Protein AF-X1RZ27-F1 (afdb_monomer)

Structure (mmCIF, N/CA/C/O backbone):
data_AF-X1RZ27-F1
#
_entry.id   AF-X1RZ27-F1
#
loop_
_atom_site.group_PDB
_atom_site.id
_atom_site.type_symbol
_atom_site.label_atom_id
_atom_site.label_alt_id
_atom_site.label_comp_id
_atom_site.label_as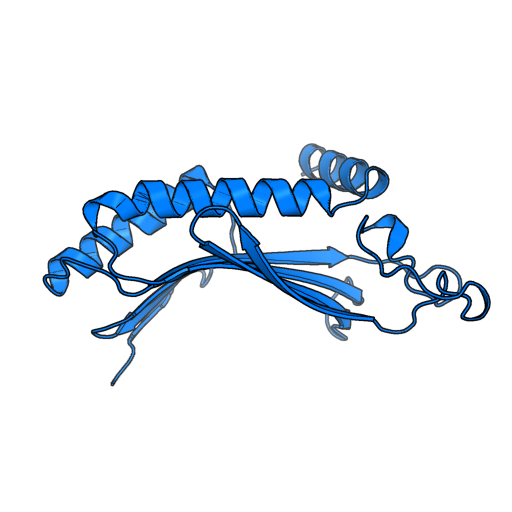ym_id
_atom_site.label_entity_id
_atom_site.label_seq_id
_atom_site.pdbx_PDB_ins_code
_atom_site.Cartn_x
_atom_site.Cartn_y
_atom_site.Cartn_z
_atom_site.occupancy
_atom_site.B_iso_or_equiv
_atom_site.auth_seq_id
_atom_site.auth_comp_id
_atom_site.auth_asym_id
_atom_site.auth_atom_id
_atom_site.pdbx_PDB_model_num
ATOM 1 N N . MET A 1 1 ? -8.221 19.613 16.324 1.00 63.75 1 MET A N 1
ATOM 2 C CA . MET A 1 1 ? -7.936 18.663 17.427 1.00 63.75 1 MET A CA 1
ATOM 3 C C . MET A 1 1 ? -6.454 18.356 17.451 1.00 63.75 1 MET A C 1
ATOM 5 O O . MET A 1 1 ? -5.870 18.234 16.382 1.00 63.75 1 MET A O 1
ATOM 9 N N . LYS A 1 2 ? -5.848 18.258 18.637 1.00 84.88 2 LYS A N 1
ATOM 10 C CA . LYS A 1 2 ? -4.419 17.958 18.774 1.00 84.88 2 LYS A CA 1
ATOM 11 C C . LYS A 1 2 ? -4.173 16.483 18.433 1.00 84.88 2 LYS A C 1
ATOM 13 O O . LYS A 1 2 ? -4.840 15.615 18.989 1.00 84.88 2 LYS A O 1
ATOM 18 N N . SER A 1 3 ? -3.263 16.220 17.500 1.00 90.44 3 SER A N 1
ATOM 19 C CA . SER A 1 3 ? -2.759 14.873 17.219 1.00 90.44 3 SER A CA 1
ATOM 20 C C . SER A 1 3 ? -1.507 14.641 18.053 1.00 90.44 3 SER A C 1
ATOM 22 O O . SER A 1 3 ? -0.674 15.539 18.174 1.00 90.44 3 SER A O 1
ATOM 24 N N . TYR A 1 4 ? -1.365 13.440 18.594 1.00 93.56 4 TYR A N 1
ATOM 25 C CA . TYR A 1 4 ? -0.149 12.979 19.252 1.00 93.56 4 TYR A CA 1
ATOM 26 C C . TYR A 1 4 ? 0.617 12.073 18.293 1.00 93.56 4 TYR A C 1
ATOM 28 O O . TYR A 1 4 ? 0.008 11.349 17.504 1.00 93.56 4 TYR A O 1
ATOM 36 N N . GLU A 1 5 ? 1.944 12.137 18.339 1.00 95.50 5 GLU A N 1
ATOM 37 C CA . GLU A 1 5 ? 2.836 11.281 17.565 1.00 95.50 5 GLU A CA 1
ATOM 38 C C . GLU A 1 5 ? 3.807 10.592 18.521 1.00 95.50 5 GLU A C 1
ATOM 40 O O . GLU A 1 5 ? 4.466 11.244 19.329 1.00 95.50 5 GLU A O 1
ATOM 45 N N . PHE A 1 6 ? 3.891 9.273 18.410 1.00 94.06 6 PHE A N 1
ATOM 46 C CA . PHE A 1 6 ? 4.811 8.430 19.154 1.00 94.06 6 PHE A CA 1
ATOM 47 C C . PHE A 1 6 ? 5.744 7.753 18.159 1.00 94.06 6 PHE A C 1
ATOM 49 O O . PHE A 1 6 ? 5.294 7.226 17.139 1.00 94.06 6 PHE A O 1
ATOM 56 N N . ARG A 1 7 ? 7.043 7.762 18.451 1.00 95.06 7 ARG A N 1
ATOM 57 C CA . ARG A 1 7 ? 8.071 7.136 17.617 1.00 95.06 7 ARG A CA 1
ATOM 58 C C . ARG A 1 7 ? 8.792 6.070 18.425 1.00 95.06 7 ARG A C 1
ATOM 60 O O . ARG A 1 7 ? 9.085 6.286 19.598 1.00 95.06 7 ARG A O 1
ATOM 67 N N . SER A 1 8 ? 9.091 4.934 17.801 1.00 91.81 8 SER A N 1
ATOM 68 C CA . SER A 1 8 ? 10.056 3.985 18.367 1.00 91.81 8 SER A CA 1
ATOM 69 C C . SER A 1 8 ? 11.416 4.666 18.549 1.00 91.81 8 SER A C 1
ATOM 71 O O . SER A 1 8 ? 11.726 5.591 17.799 1.00 91.81 8 SER A O 1
ATOM 73 N N . SER A 1 9 ? 12.257 4.160 19.453 1.00 86.00 9 SER A N 1
ATOM 74 C CA . SER A 1 9 ? 13.631 4.651 19.670 1.00 86.00 9 SER A CA 1
ATOM 75 C C . SER A 1 9 ? 14.440 4.779 18.372 1.00 86.00 9 SER A C 1
ATOM 77 O O . SER A 1 9 ? 15.142 5.762 18.176 1.00 86.00 9 SER A O 1
ATOM 79 N N . GLU A 1 10 ? 14.273 3.835 17.445 1.00 87.38 10 GLU A N 1
ATOM 80 C CA . GLU A 1 10 ? 14.957 3.825 16.141 1.00 87.38 10 GLU A CA 1
ATOM 81 C C . GLU A 1 10 ? 14.252 4.659 15.050 1.00 87.38 10 GLU A C 1
ATOM 83 O O . GLU A 1 10 ? 14.671 4.675 13.894 1.00 87.38 10 GLU A O 1
ATOM 88 N N . GLY A 1 11 ? 13.115 5.291 15.360 1.00 83.44 11 GLY A N 1
ATOM 89 C CA . GLY A 1 11 ? 12.297 6.031 14.391 1.00 83.44 11 GLY A CA 1
ATOM 90 C C . GLY A 1 11 ? 11.640 5.181 13.292 1.00 83.44 11 GLY A C 1
ATOM 91 O O . GLY A 1 11 ? 11.047 5.739 12.369 1.00 83.44 11 GLY A O 1
ATOM 92 N N . LYS A 1 12 ? 11.728 3.846 13.375 1.00 89.38 12 LYS A N 1
ATOM 93 C CA . LYS A 1 12 ? 11.224 2.907 12.360 1.00 89.38 12 LYS A CA 1
ATOM 94 C C . LYS A 1 12 ? 9.725 2.621 12.434 1.00 89.38 12 LYS A C 1
ATOM 96 O O . LYS A 1 12 ? 9.141 2.132 11.466 1.00 89.38 12 LYS A O 1
ATOM 101 N N . LYS A 1 13 ? 9.098 2.907 13.576 1.00 93.44 13 LYS A N 1
ATOM 102 C CA . LYS A 1 13 ? 7.649 2.817 13.784 1.00 93.44 13 LYS A CA 1
ATOM 103 C C . LYS A 1 13 ? 7.123 4.154 14.283 1.00 93.44 13 LYS A C 1
ATOM 105 O O . LYS A 1 13 ? 7.709 4.757 15.184 1.00 93.44 13 LYS A O 1
ATOM 110 N N . ILE A 1 14 ? 6.021 4.605 13.696 1.00 95.38 14 ILE A N 1
ATOM 111 C CA . ILE A 1 14 ? 5.351 5.854 14.055 1.00 95.38 14 ILE A CA 1
ATOM 112 C C . ILE A 1 14 ? 3.875 5.553 14.283 1.00 95.38 14 ILE A C 1
ATOM 114 O O . ILE A 1 14 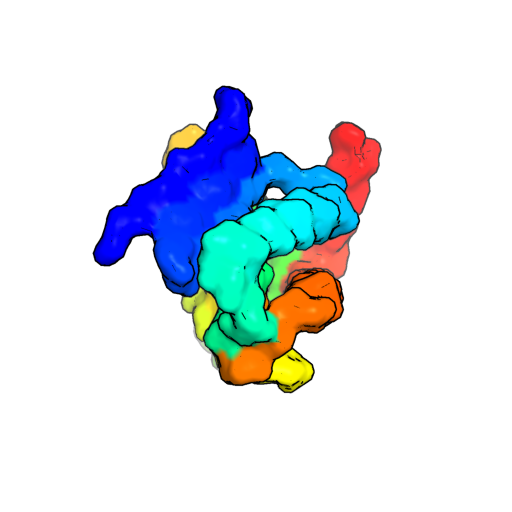? 3.205 5.012 13.406 1.00 95.38 14 ILE A O 1
ATOM 118 N N . ILE A 1 15 ? 3.362 5.936 15.447 1.00 95.88 15 ILE A N 1
ATOM 119 C CA . ILE A 1 15 ? 1.938 5.870 15.771 1.00 95.88 15 ILE A CA 1
ATOM 120 C C . ILE A 1 15 ? 1.447 7.296 15.924 1.00 95.88 15 ILE A C 1
ATOM 122 O O . ILE A 1 15 ? 1.978 8.057 16.732 1.00 95.88 15 ILE A O 1
ATOM 126 N N . ARG A 1 16 ? 0.423 7.663 15.160 1.00 95.81 16 ARG A N 1
ATOM 127 C CA . ARG A 1 16 ? -0.276 8.937 15.331 1.00 95.81 16 ARG A CA 1
ATOM 128 C C . ARG A 1 16 ? -1.694 8.667 15.769 1.00 95.81 16 ARG A C 1
ATOM 130 O O . ARG A 1 16 ? -2.372 7.846 15.152 1.00 95.81 16 ARG A O 1
ATOM 137 N N . CYS A 1 17 ? -2.142 9.374 16.795 1.00 94.31 17 CYS A N 1
ATOM 138 C CA . CYS A 1 17 ? -3.516 9.281 17.251 1.00 94.31 17 CYS A CA 1
ATOM 139 C C . CYS A 1 17 ? -4.109 10.651 17.592 1.00 94.31 17 CYS A C 1
ATOM 141 O O . CYS A 1 17 ? -3.440 11.560 18.087 1.00 94.31 17 CYS A O 1
ATOM 143 N N . SER A 1 18 ? -5.400 10.772 17.325 1.00 91.31 18 SER A N 1
ATOM 144 C CA . SER A 1 18 ? -6.308 11.821 17.785 1.00 91.31 18 SER A CA 1
ATOM 145 C C . SER A 1 18 ? -7.599 11.143 18.250 1.00 91.31 18 SER A C 1
ATOM 147 O O . SER A 1 18 ? -7.750 9.935 18.090 1.00 91.31 18 SER A O 1
ATOM 149 N N . ILE A 1 19 ? -8.570 11.893 18.778 1.00 86.81 19 ILE A N 1
ATOM 150 C CA . ILE A 1 19 ? -9.832 11.302 19.267 1.00 86.81 19 ILE A CA 1
ATOM 151 C C . ILE A 1 19 ? -10.585 10.477 18.203 1.00 86.81 19 ILE A C 1
ATOM 153 O O . ILE A 1 19 ? -11.397 9.625 18.532 1.00 86.81 19 ILE A O 1
ATOM 157 N N . ASN A 1 20 ? -10.352 10.764 16.920 1.00 88.88 20 ASN A N 1
ATOM 158 C CA . ASN A 1 20 ? -11.109 10.227 15.794 1.00 88.88 20 ASN A CA 1
ATOM 159 C C . ASN A 1 20 ? -10.240 9.499 14.760 1.00 88.88 20 ASN A C 1
ATOM 161 O O . ASN A 1 20 ? -10.767 9.051 13.747 1.00 88.88 20 ASN A O 1
ATOM 165 N N . THR A 1 21 ? -8.923 9.426 14.966 1.00 93.88 21 THR A N 1
ATOM 166 C CA . THR A 1 21 ? -7.996 8.844 13.991 1.00 93.88 21 THR A CA 1
ATOM 167 C C . THR A 1 21 ? -6.886 8.088 14.704 1.00 93.88 21 THR A C 1
ATOM 169 O O . THR A 1 21 ? -6.288 8.599 15.648 1.00 93.88 21 THR A O 1
ATOM 172 N N . LEU A 1 22 ? -6.561 6.904 14.194 1.00 96.25 22 LEU A N 1
ATOM 173 C CA . LEU A 1 22 ? -5.348 6.161 14.508 1.00 96.25 22 LEU A CA 1
ATOM 174 C C . LEU A 1 22 ? -4.631 5.860 13.192 1.00 96.25 22 LEU A C 1
ATOM 176 O O . LEU A 1 22 ? -5.259 5.428 12.229 1.00 96.25 22 LEU A O 1
ATOM 180 N N . SER A 1 23 ? -3.320 6.073 13.145 1.00 96.44 23 SER A N 1
ATOM 181 C CA . SER A 1 23 ? -2.486 5.605 12.040 1.00 96.44 23 SER A CA 1
ATOM 182 C C . SER A 1 23 ? -1.188 5.015 12.567 1.00 96.44 23 SER A C 1
ATOM 184 O O . SER A 1 23 ? -0.600 5.537 13.517 1.00 96.44 23 SER A O 1
ATOM 186 N N . ILE A 1 24 ? -0.766 3.917 11.952 1.00 96.88 24 ILE A N 1
ATOM 187 C CA . ILE A 1 24 ? 0.395 3.124 12.342 1.00 96.88 24 ILE A CA 1
ATOM 188 C C . ILE A 1 24 ? 1.246 2.984 11.088 1.00 96.88 24 ILE A C 1
ATOM 190 O O . ILE A 1 24 ? 0.762 2.524 10.057 1.00 96.88 24 ILE A O 1
ATOM 194 N N . HIS A 1 25 ? 2.495 3.423 11.169 1.00 95.88 25 HIS A N 1
ATOM 195 C CA . HIS A 1 25 ? 3.427 3.458 10.047 1.00 95.88 25 HIS A CA 1
ATOM 196 C C . HIS A 1 25 ? 4.690 2.705 10.426 1.00 95.88 25 HIS A C 1
ATOM 198 O O . HIS A 1 25 ? 5.185 2.849 11.547 1.00 95.88 25 HIS A O 1
ATOM 204 N N . THR A 1 26 ? 5.254 1.963 9.478 1.00 94.94 26 THR A N 1
ATOM 205 C CA . THR A 1 26 ? 6.598 1.412 9.619 1.00 94.94 26 THR A CA 1
ATOM 206 C C . THR A 1 26 ? 7.368 1.501 8.311 1.00 94.94 26 THR A C 1
ATOM 208 O O . THR A 1 26 ? 6.801 1.303 7.243 1.00 94.94 26 THR A O 1
ATOM 211 N N . ASN A 1 27 ? 8.661 1.807 8.401 1.00 91.69 27 ASN A N 1
ATOM 212 C CA . ASN A 1 27 ? 9.604 1.698 7.284 1.00 91.69 27 ASN A CA 1
ATOM 213 C C . ASN A 1 27 ? 10.537 0.478 7.428 1.00 91.69 27 ASN A C 1
ATOM 215 O O . ASN A 1 27 ? 11.437 0.306 6.612 1.00 91.69 27 ASN A O 1
ATOM 219 N N . LYS A 1 28 ? 10.331 -0.357 8.458 1.00 91.06 28 LYS A N 1
ATOM 220 C CA . LYS A 1 28 ? 10.983 -1.658 8.639 1.00 91.06 28 LYS A CA 1
ATOM 221 C C . LYS A 1 28 ? 9.907 -2.739 8.553 1.00 91.06 28 LYS A C 1
ATOM 223 O O . LYS A 1 28 ? 9.311 -3.119 9.558 1.00 91.06 28 LYS A O 1
ATOM 228 N N . TYR A 1 29 ? 9.614 -3.178 7.334 1.00 89.81 29 TYR A N 1
ATOM 229 C CA . TYR A 1 29 ? 8.567 -4.161 7.079 1.00 89.81 29 TYR A CA 1
ATOM 230 C C . TYR A 1 29 ? 9.113 -5.586 7.219 1.00 89.81 29 TYR A C 1
ATOM 232 O O . TYR A 1 29 ? 9.794 -6.088 6.334 1.00 89.81 29 TYR A O 1
ATOM 240 N N . GLU A 1 30 ? 8.797 -6.238 8.337 1.00 92.06 30 GLU A N 1
ATOM 241 C CA . GLU A 1 30 ? 9.224 -7.614 8.662 1.00 92.06 30 GLU A CA 1
ATOM 242 C C . GLU A 1 30 ? 8.234 -8.676 8.135 1.00 92.06 30 GLU A C 1
ATOM 244 O O . GLU A 1 30 ? 8.269 -9.836 8.537 1.00 92.06 30 GLU A O 1
ATOM 249 N N . GLY A 1 31 ? 7.318 -8.273 7.250 1.00 93.75 31 GLY A N 1
ATOM 250 C CA . GLY A 1 31 ? 6.245 -9.110 6.722 1.00 93.75 31 GLY A CA 1
ATOM 251 C C . GLY A 1 31 ? 4.873 -8.804 7.326 1.00 93.75 31 GLY A C 1
ATOM 252 O O . GLY A 1 31 ? 4.735 -8.154 8.367 1.00 93.75 31 GLY A O 1
ATOM 253 N N . PHE A 1 32 ? 3.828 -9.281 6.643 1.00 96.31 32 PHE A N 1
ATOM 254 C CA . PHE A 1 32 ? 2.447 -8.934 6.979 1.00 96.31 32 PHE A CA 1
ATOM 255 C C . PHE A 1 32 ? 2.023 -9.461 8.349 1.00 96.31 32 PHE A C 1
ATOM 257 O O . PHE A 1 32 ? 1.393 -8.723 9.094 1.00 96.31 32 PHE A O 1
ATOM 264 N N . ALA A 1 33 ? 2.415 -10.683 8.716 1.00 96.50 33 ALA A N 1
ATOM 265 C CA . ALA A 1 33 ? 2.041 -11.276 10.001 1.00 96.50 33 ALA A CA 1
ATOM 266 C C . ALA A 1 33 ? 2.507 -10.420 11.192 1.00 96.50 33 ALA A C 1
ATOM 268 O O . ALA A 1 33 ? 1.738 -10.167 12.118 1.00 96.50 33 ALA A O 1
ATOM 269 N N . LYS A 1 34 ? 3.747 -9.907 11.141 1.00 95.44 34 LYS A N 1
ATOM 270 C CA . LYS A 1 34 ? 4.273 -9.041 12.201 1.00 95.44 34 LYS A CA 1
ATOM 271 C C . LYS A 1 34 ? 3.584 -7.679 12.222 1.00 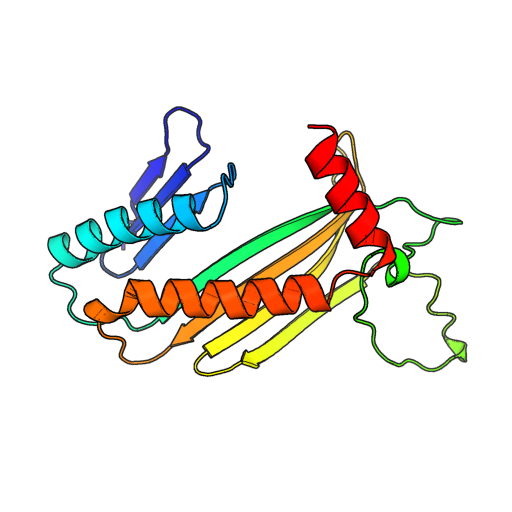95.44 34 LYS A C 1
ATOM 273 O O . LYS A 1 34 ? 3.266 -7.157 13.288 1.00 95.44 34 LYS A O 1
ATOM 278 N N . PHE A 1 35 ? 3.340 -7.113 11.042 1.00 95.88 35 PHE A N 1
ATOM 279 C CA . PHE A 1 35 ? 2.607 -5.858 10.912 1.00 95.88 35 PHE A CA 1
ATOM 280 C C . PHE A 1 35 ? 1.167 -5.977 11.435 1.00 95.88 35 PHE A C 1
ATOM 282 O O . PHE A 1 35 ? 0.703 -5.095 12.152 1.00 95.88 35 PHE A O 1
ATOM 289 N N . GLU A 1 36 ? 0.478 -7.074 11.121 1.00 97.12 36 GLU A N 1
ATOM 290 C CA . GLU A 1 36 ? -0.873 -7.378 11.592 1.00 97.12 36 GLU A CA 1
ATOM 291 C C .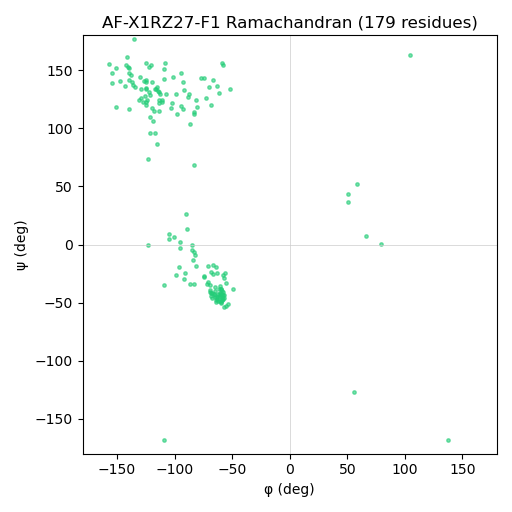 GLU A 1 36 ? -0.930 -7.448 13.120 1.00 97.12 36 GLU A C 1
ATOM 293 O O . GLU A 1 36 ? -1.776 -6.787 13.723 1.00 97.12 36 GLU A O 1
ATOM 298 N N . GLU A 1 37 ? -0.013 -8.191 13.747 1.00 96.50 37 GLU A N 1
ATOM 299 C CA . GLU A 1 37 ? 0.087 -8.297 15.207 1.00 96.50 37 GLU A CA 1
ATOM 300 C C . GLU A 1 37 ? 0.187 -6.910 15.865 1.00 96.50 37 GLU A C 1
ATOM 302 O O . GLU A 1 37 ? -0.602 -6.569 16.754 1.00 96.50 37 GLU A O 1
ATOM 307 N N . ASP A 1 38 ? 1.119 -6.082 15.384 1.00 94.19 38 ASP A N 1
ATOM 308 C CA . ASP A 1 38 ? 1.329 -4.730 15.897 1.00 94.19 38 ASP A CA 1
ATOM 309 C C . ASP A 1 38 ? 0.092 -3.846 15.667 1.00 94.19 38 ASP A C 1
ATOM 311 O O . ASP A 1 38 ? -0.369 -3.151 16.580 1.00 94.19 38 ASP A O 1
ATOM 315 N N . CYS A 1 39 ? -0.490 -3.890 14.466 1.00 96.00 39 CYS A N 1
ATOM 316 C CA . CYS A 1 39 ? -1.683 -3.122 14.125 1.00 96.00 39 CYS A CA 1
ATOM 317 C C . CYS A 1 39 ? -2.867 -3.457 15.028 1.00 96.00 39 CYS A C 1
ATOM 319 O O . CYS A 1 39 ? -3.524 -2.544 15.539 1.00 96.00 39 CYS A O 1
ATOM 321 N N . LEU A 1 40 ? -3.130 -4.743 15.257 1.00 96.88 40 LEU A N 1
ATOM 322 C CA . LEU A 1 40 ? -4.230 -5.187 16.106 1.00 96.88 40 LEU A CA 1
ATOM 323 C C . LEU A 1 40 ? -4.012 -4.780 17.559 1.00 96.88 40 LEU A C 1
ATOM 325 O O . LEU A 1 40 ? -4.932 -4.243 18.176 1.00 96.88 40 LEU A O 1
ATOM 329 N N . LYS A 1 41 ? -2.789 -4.928 18.077 1.00 96.06 41 LYS A N 1
ATOM 330 C CA . LYS A 1 41 ? -2.433 -4.494 19.432 1.00 96.06 41 LYS A CA 1
ATOM 331 C C . LYS A 1 41 ? -2.740 -3.013 19.660 1.00 96.06 41 LYS A C 1
ATOM 333 O O . LYS A 1 41 ? -3.423 -2.659 20.621 1.00 96.06 41 LYS A O 1
ATOM 338 N N . TYR A 1 42 ? -2.254 -2.129 18.788 1.00 95.31 42 TYR A N 1
ATOM 339 C CA . TYR A 1 42 ? -2.459 -0.687 18.963 1.00 95.31 42 TYR A CA 1
ATOM 340 C C . TYR A 1 42 ? -3.902 -0.264 18.703 1.00 95.31 42 TYR A C 1
ATOM 342 O O . TYR A 1 42 ? -4.411 0.630 19.380 1.00 95.31 42 TYR A O 1
ATOM 350 N N . THR A 1 43 ? -4.581 -0.928 17.769 1.00 95.38 43 THR A N 1
ATOM 351 C CA . THR A 1 43 ? -5.983 -0.630 17.481 1.00 95.38 43 THR A CA 1
ATOM 352 C C . THR A 1 43 ? -6.886 -1.027 18.643 1.00 95.38 43 THR A C 1
ATOM 354 O O . THR A 1 43 ? -7.726 -0.226 19.034 1.00 95.38 43 THR A O 1
ATOM 357 N N . GLN A 1 44 ? -6.661 -2.184 19.271 1.00 94.81 44 GLN A N 1
ATOM 358 C CA . GLN A 1 44 ? -7.394 -2.601 20.473 1.00 94.81 44 GLN A CA 1
ATOM 359 C C . GLN A 1 44 ? -7.209 -1.620 21.639 1.00 94.81 44 GLN A C 1
ATOM 361 O O . GLN A 1 44 ? -8.172 -1.280 22.328 1.00 94.81 44 GLN A O 1
ATOM 366 N N . LEU A 1 45 ? -5.981 -1.137 21.856 1.00 94.44 45 LEU A N 1
ATOM 367 C CA . LEU A 1 45 ? -5.709 -0.116 22.872 1.00 94.44 45 LEU A CA 1
ATOM 368 C C . LEU A 1 45 ? -6.473 1.177 22.577 1.00 94.44 45 LEU A C 1
ATOM 370 O O . LEU A 1 45 ? -7.096 1.743 23.473 1.00 94.44 45 LEU A O 1
ATOM 374 N N . PHE A 1 46 ? -6.455 1.622 21.322 1.00 94.62 46 PHE A N 1
ATOM 375 C CA . PHE A 1 46 ? -7.142 2.832 20.886 1.00 94.62 46 PHE A CA 1
ATOM 376 C C . PHE A 1 46 ? -8.665 2.724 21.032 1.00 94.62 46 PHE A C 1
ATOM 378 O O . PHE A 1 46 ? -9.289 3.611 21.614 1.00 94.62 46 PHE A O 1
ATOM 385 N N . THR A 1 47 ? -9.267 1.627 20.564 1.00 93.88 47 THR A N 1
ATOM 386 C CA . THR A 1 47 ? -10.720 1.430 20.649 1.00 93.88 47 THR A CA 1
ATOM 387 C C . THR A 1 47 ? -11.187 1.317 22.092 1.00 93.88 47 THR A C 1
ATOM 389 O O . THR A 1 47 ? -12.234 1.864 22.429 1.00 93.88 47 THR A O 1
ATOM 392 N N . LYS A 1 48 ? -10.397 0.679 22.966 1.00 93.50 48 LYS A N 1
ATOM 393 C CA . LYS A 1 48 ? -10.693 0.601 24.401 1.00 93.50 48 LYS A CA 1
ATOM 394 C C . LYS A 1 48 ? -10.574 1.960 25.089 1.00 93.50 48 LYS A C 1
ATOM 396 O O . LYS A 1 48 ? -11.442 2.313 25.876 1.00 93.50 48 LYS A O 1
ATOM 401 N N . LEU A 1 49 ? -9.521 2.725 24.794 1.00 92.81 49 LEU A N 1
ATOM 402 C CA . LEU A 1 49 ? -9.271 4.023 25.428 1.00 92.81 49 LEU A CA 1
ATOM 403 C C . LEU A 1 49 ? -10.392 5.035 25.151 1.00 92.81 49 LEU A C 1
ATOM 405 O O . LEU A 1 49 ? -10.755 5.806 26.035 1.00 92.81 49 LEU A O 1
ATOM 409 N N . TYR A 1 50 ? -10.936 5.024 23.934 1.00 92.12 50 TYR A N 1
ATOM 410 C CA . TYR A 1 50 ? -11.956 5.977 23.492 1.00 92.12 50 TYR A CA 1
ATOM 411 C C . TYR A 1 50 ? -13.372 5.384 23.414 1.00 92.12 50 TYR A C 1
ATOM 413 O O . TYR A 1 50 ? -14.271 6.048 22.907 1.00 92.12 50 TYR A O 1
ATOM 421 N N . ASN A 1 51 ? -13.586 4.157 23.911 1.00 92.81 51 ASN A N 1
ATOM 422 C CA . ASN A 1 51 ? -14.865 3.431 23.839 1.00 92.81 51 ASN A CA 1
ATOM 423 C C . ASN A 1 51 ? -15.466 3.388 22.419 1.00 92.81 51 ASN A C 1
ATOM 425 O O . ASN A 1 51 ? -16.661 3.598 22.217 1.00 92.81 51 ASN A O 1
ATOM 429 N N . ILE A 1 52 ? -14.622 3.137 21.418 1.00 92.62 52 ILE A N 1
ATOM 430 C CA . ILE A 1 52 ? -15.024 3.105 20.010 1.00 92.62 52 ILE A CA 1
ATOM 431 C C . ILE A 1 52 ? -15.656 1.747 19.704 1.00 92.62 52 ILE A C 1
ATOM 433 O O . ILE A 1 52 ? -14.996 0.710 19.791 1.00 92.62 52 ILE A O 1
ATOM 437 N N . THR A 1 53 ? -16.925 1.760 19.309 1.00 92.25 53 THR A N 1
ATOM 438 C CA . THR A 1 53 ? -17.693 0.563 18.930 1.00 92.25 53 THR A CA 1
ATOM 439 C C . THR A 1 53 ? -17.769 0.366 17.417 1.00 92.25 53 THR A C 1
ATOM 441 O O . THR A 1 53 ? -17.862 -0.769 16.950 1.00 92.25 53 THR A O 1
ATOM 444 N N . SER A 1 54 ? -17.651 1.449 16.643 1.00 94.25 54 SER A N 1
ATOM 445 C CA . SER A 1 54 ? -17.604 1.406 15.184 1.00 94.25 54 SER A CA 1
ATOM 446 C C . SER A 1 54 ? -16.595 2.393 14.593 1.00 94.25 54 SER A C 1
ATOM 448 O O . SER A 1 54 ? -16.258 3.422 15.182 1.00 94.25 54 SER A O 1
ATOM 450 N N . LEU A 1 55 ? -16.083 2.063 13.409 1.00 93.75 55 LEU A N 1
ATOM 451 C CA . LEU A 1 55 ? -15.205 2.904 12.603 1.00 93.75 55 LEU A CA 1
ATOM 452 C C . LEU A 1 55 ? -15.966 3.400 11.375 1.00 93.75 55 LEU A C 1
ATOM 454 O O . LEU A 1 55 ? -16.843 2.709 10.869 1.00 93.75 55 LEU A O 1
ATOM 458 N N . LYS A 1 56 ? -15.581 4.576 10.869 1.00 95.50 56 LYS A N 1
ATOM 459 C CA . LYS A 1 56 ? -16.092 5.106 9.591 1.00 95.50 56 LYS A CA 1
ATOM 460 C C . LYS A 1 56 ? -15.247 4.705 8.383 1.00 95.50 56 LYS A C 1
ATOM 462 O O . LYS A 1 56 ? -15.722 4.742 7.251 1.00 95.50 56 LYS A O 1
ATOM 467 N N . ARG A 1 57 ? -13.966 4.413 8.623 1.00 95.44 57 ARG A N 1
ATOM 468 C CA . ARG A 1 57 ? -12.984 4.075 7.594 1.00 95.44 57 ARG A CA 1
ATOM 469 C C . ARG A 1 57 ? -11.871 3.217 8.178 1.00 95.44 57 ARG A C 1
ATOM 471 O O . ARG A 1 57 ? -11.372 3.511 9.263 1.00 95.44 57 ARG A O 1
ATOM 478 N N . THR A 1 58 ? -11.446 2.215 7.425 1.00 95.81 58 THR A N 1
ATOM 479 C CA . THR A 1 58 ? -10.191 1.482 7.630 1.00 95.81 58 THR A CA 1
ATOM 480 C C . THR A 1 58 ? -9.348 1.594 6.367 1.00 95.81 58 THR A C 1
ATOM 482 O O . THR A 1 58 ? -9.883 1.803 5.279 1.00 95.81 58 THR A O 1
ATOM 485 N N . GLY A 1 59 ? -8.027 1.503 6.500 1.00 96.69 59 GLY A N 1
ATOM 486 C CA . GLY A 1 59 ? -7.129 1.558 5.354 1.00 96.69 59 GLY A CA 1
ATOM 487 C C . GLY A 1 59 ? -5.816 0.841 5.619 1.00 96.69 59 GLY A C 1
ATOM 488 O O . GLY A 1 59 ? -5.332 0.820 6.752 1.00 96.69 59 GLY A O 1
ATOM 489 N N . LEU A 1 60 ? -5.257 0.267 4.561 1.00 97.75 60 LEU A N 1
ATOM 490 C CA . LEU A 1 60 ? -3.945 -0.352 4.524 1.00 97.75 60 LEU A CA 1
ATOM 491 C C . LEU A 1 60 ? -3.197 0.198 3.317 1.00 97.75 60 LEU A C 1
ATOM 493 O O . LEU A 1 60 ? -3.677 0.107 2.186 1.00 97.75 60 LEU A O 1
ATOM 497 N N . ARG A 1 61 ? -2.013 0.755 3.575 1.00 97.81 61 ARG A N 1
ATOM 498 C CA . ARG A 1 61 ? -1.203 1.409 2.556 1.00 97.81 61 ARG A CA 1
ATOM 499 C C . ARG A 1 61 ? 0.168 0.757 2.430 1.00 97.81 61 ARG A C 1
ATOM 501 O O . ARG A 1 61 ? 0.875 0.634 3.426 1.00 97.81 61 ARG A O 1
ATOM 508 N N . TYR A 1 62 ? 0.542 0.398 1.208 1.00 97.56 62 TYR A N 1
ATOM 509 C CA . TYR A 1 62 ? 1.875 -0.074 0.845 1.00 97.56 62 TYR A CA 1
ATOM 510 C C . TYR A 1 62 ? 2.539 0.935 -0.078 1.00 97.56 62 TYR A C 1
ATOM 512 O O . TYR A 1 62 ? 1.943 1.360 -1.064 1.00 97.56 62 TYR A O 1
ATOM 520 N N . ILE A 1 63 ? 3.779 1.296 0.237 1.00 96.38 63 ILE A N 1
ATOM 521 C CA . ILE A 1 63 ? 4.588 2.200 -0.575 1.00 96.38 63 ILE A CA 1
ATOM 522 C C . ILE A 1 63 ? 5.854 1.448 -0.967 1.00 96.38 63 ILE A C 1
ATOM 524 O O . ILE A 1 63 ? 6.701 1.179 -0.117 1.00 96.38 63 ILE A O 1
ATOM 528 N N . ASN A 1 64 ? 5.966 1.111 -2.246 1.00 94.56 64 ASN A N 1
ATOM 529 C CA . ASN A 1 64 ? 7.101 0.400 -2.817 1.00 94.56 64 ASN A CA 1
ATOM 530 C C . ASN A 1 64 ? 7.911 1.347 -3.704 1.00 94.56 64 ASN A C 1
ATOM 532 O O . ASN A 1 64 ? 7.345 2.172 -4.423 1.00 94.56 64 ASN A O 1
ATOM 536 N N . HIS A 1 65 ? 9.232 1.200 -3.661 1.00 93.00 65 HIS A N 1
ATOM 537 C CA . HIS A 1 65 ? 10.159 1.911 -4.533 1.00 93.00 65 HIS A CA 1
ATOM 538 C C . HIS A 1 65 ? 10.890 0.871 -5.369 1.00 93.00 65 HIS A C 1
ATOM 540 O O . HIS A 1 65 ? 11.618 0.047 -4.820 1.00 93.00 65 HIS A O 1
ATOM 546 N N . ILE A 1 66 ? 10.672 0.902 -6.677 1.00 92.50 66 ILE A N 1
ATOM 547 C CA . ILE A 1 66 ? 11.348 0.028 -7.630 1.00 92.50 66 ILE A CA 1
ATOM 548 C C . ILE A 1 66 ? 12.509 0.825 -8.224 1.00 92.50 66 ILE A C 1
ATOM 550 O O . ILE A 1 66 ? 12.248 1.822 -8.899 1.00 92.50 66 ILE A O 1
ATOM 554 N N . PRO A 1 67 ? 13.772 0.467 -7.944 1.00 91.94 67 PRO A N 1
ATOM 555 C CA . PRO A 1 67 ? 14.918 1.113 -8.570 1.00 91.94 67 PRO A CA 1
ATOM 556 C C . PRO A 1 67 ? 14.897 0.858 -10.080 1.00 91.94 67 PRO A C 1
ATOM 558 O O . PRO A 1 67 ? 14.637 -0.267 -10.506 1.00 91.94 67 PRO A O 1
ATOM 561 N N . ILE A 1 68 ? 15.169 1.891 -10.880 1.00 90.50 68 ILE A N 1
ATOM 562 C CA . ILE A 1 68 ? 15.186 1.768 -12.343 1.00 90.50 68 ILE A CA 1
ATOM 563 C C . ILE A 1 68 ? 16.530 2.129 -12.963 1.00 90.50 68 ILE A C 1
ATOM 565 O O . ILE A 1 68 ? 17.295 2.927 -12.419 1.00 90.50 68 ILE A O 1
ATOM 569 N N . VAL A 1 69 ? 16.785 1.557 -14.136 1.00 88.69 69 VAL A N 1
ATOM 570 C CA . VAL A 1 69 ? 17.913 1.897 -15.001 1.00 88.69 69 VAL A CA 1
ATOM 571 C C . VAL A 1 69 ? 17.354 2.329 -16.349 1.00 88.69 69 VAL A C 1
ATOM 573 O O . VAL A 1 69 ? 16.483 1.668 -16.908 1.00 88.69 69 VAL A O 1
ATOM 576 N N . ARG A 1 70 ? 17.832 3.464 -16.864 1.00 88.31 70 ARG A N 1
ATOM 577 C CA . ARG A 1 70 ? 17.429 3.941 -18.188 1.00 88.31 70 ARG A CA 1
ATOM 578 C C . ARG A 1 70 ? 18.083 3.121 -19.293 1.00 88.31 70 ARG A C 1
ATOM 580 O O . ARG A 1 70 ? 19.268 2.805 -19.210 1.00 88.31 70 ARG A O 1
ATOM 587 N N . ILE A 1 71 ? 17.337 2.890 -20.368 1.00 85.56 71 ILE A N 1
ATOM 588 C CA . ILE A 1 71 ? 17.837 2.317 -21.623 1.00 85.56 71 ILE A CA 1
ATOM 589 C C . ILE A 1 71 ? 17.726 3.406 -22.683 1.00 85.56 71 ILE A C 1
ATOM 591 O O . ILE A 1 71 ? 16.656 3.977 -22.873 1.00 85.56 71 ILE A O 1
ATOM 595 N N . GLU A 1 72 ? 18.851 3.764 -23.308 1.00 85.94 72 GLU A N 1
ATOM 596 C CA . GLU A 1 72 ? 18.918 4.851 -24.303 1.00 85.94 72 GLU A CA 1
ATOM 597 C C . GLU A 1 72 ? 18.288 6.175 -23.811 1.00 85.94 72 GLU A C 1
ATOM 599 O O . GLU A 1 72 ? 17.633 6.900 -24.555 1.00 85.94 72 GLU A O 1
ATOM 604 N N . GLY A 1 73 ? 18.453 6.487 -22.520 1.00 84.94 73 GLY A N 1
ATOM 605 C CA . GLY A 1 73 ? 17.900 7.699 -21.902 1.00 84.94 73 GLY A CA 1
ATOM 606 C C . GLY A 1 73 ? 16.410 7.630 -21.546 1.00 84.94 73 GLY A C 1
ATOM 607 O O . GLY A 1 73 ? 15.889 8.583 -20.969 1.00 84.94 73 GLY A O 1
ATOM 608 N N . CYS A 1 74 ? 15.733 6.511 -21.798 1.00 84.81 74 CYS A N 1
ATOM 609 C CA . CYS A 1 74 ? 14.303 6.328 -21.548 1.00 84.81 74 CYS A CA 1
ATOM 610 C C . CYS A 1 74 ? 14.032 5.392 -20.363 1.00 84.81 74 CYS A C 1
ATOM 612 O O . CYS A 1 74 ? 14.868 4.560 -20.016 1.00 84.81 74 CYS A O 1
ATOM 614 N N . ILE A 1 75 ? 12.854 5.522 -19.746 1.00 86.75 75 ILE A N 1
ATOM 615 C CA . ILE A 1 75 ? 12.361 4.618 -18.700 1.00 86.75 75 ILE A CA 1
ATOM 616 C C . ILE A 1 75 ? 11.718 3.394 -19.373 1.00 86.75 75 ILE A C 1
ATOM 618 O O . ILE A 1 75 ? 10.655 3.551 -19.985 1.00 86.75 75 ILE A O 1
ATOM 622 N N . PRO A 1 76 ? 12.279 2.178 -19.220 1.00 86.12 76 PRO A N 1
ATOM 623 C CA . PRO A 1 76 ? 11.704 0.971 -19.802 1.00 86.12 76 PRO A CA 1
ATOM 624 C C . PRO A 1 76 ? 10.593 0.429 -18.888 1.00 86.12 76 PRO A C 1
ATOM 626 O O . PRO A 1 76 ? 10.738 -0.595 -18.228 1.00 86.12 76 PRO A O 1
ATOM 629 N N . ILE A 1 77 ? 9.473 1.154 -18.776 1.00 86.31 77 ILE A N 1
ATOM 630 C CA . ILE A 1 77 ? 8.418 0.867 -17.784 1.00 86.31 77 ILE A CA 1
ATOM 631 C C . ILE A 1 77 ? 7.880 -0.570 -17.878 1.00 86.31 77 ILE A C 1
ATOM 633 O O . ILE A 1 77 ? 7.558 -1.170 -16.854 1.00 86.31 77 ILE A O 1
ATOM 637 N N . GLN A 1 78 ? 7.832 -1.129 -19.088 1.00 86.75 78 GLN A N 1
ATOM 638 C CA . GLN A 1 78 ? 7.335 -2.473 -19.374 1.00 86.75 78 GLN A CA 1
ATOM 639 C C . GLN A 1 78 ? 8.224 -3.573 -18.776 1.00 86.75 78 GLN A C 1
ATOM 641 O O . GLN A 1 78 ? 7.721 -4.648 -18.463 1.00 86.75 78 GLN A O 1
ATOM 646 N N . GLU A 1 79 ? 9.514 -3.300 -18.552 1.00 88.75 79 GLU A N 1
ATOM 647 C CA . GLU A 1 79 ? 10.420 -4.240 -17.879 1.00 88.75 79 GLU A CA 1
ATOM 648 C C . GLU A 1 79 ? 10.113 -4.373 -16.387 1.00 88.75 79 GLU A C 1
ATOM 650 O O . GLU A 1 79 ? 10.493 -5.366 -15.774 1.00 88.75 79 GLU A O 1
ATOM 655 N N . TYR A 1 80 ? 9.392 -3.412 -15.801 1.00 90.50 80 TYR A N 1
ATOM 656 C CA . TYR A 1 80 ? 9.046 -3.388 -14.376 1.00 90.50 80 TYR A CA 1
ATOM 657 C C . TYR A 1 80 ? 7.560 -3.658 -14.117 1.00 90.50 80 TYR A C 1
ATOM 659 O O . TYR A 1 80 ? 7.198 -4.245 -13.096 1.00 90.50 80 TYR A O 1
ATOM 667 N N . LEU A 1 81 ? 6.683 -3.201 -15.015 1.00 90.62 81 LEU A N 1
ATOM 668 C CA . LEU A 1 81 ? 5.240 -3.140 -14.806 1.00 90.62 81 LEU A CA 1
ATOM 669 C C . LEU A 1 81 ? 4.471 -3.676 -16.019 1.00 90.62 81 LEU A C 1
ATOM 671 O O . LEU A 1 81 ? 4.711 -3.282 -17.155 1.00 90.62 81 LEU A O 1
ATOM 675 N N . LYS A 1 82 ? 3.455 -4.499 -15.757 1.00 88.00 82 LYS A N 1
ATOM 676 C CA . LYS A 1 82 ? 2.497 -5.032 -16.738 1.00 88.00 82 LYS A CA 1
ATOM 677 C C . LYS A 1 82 ? 1.324 -4.102 -17.034 1.00 88.00 82 LYS A C 1
ATOM 679 O O . LYS A 1 82 ? 0.485 -4.436 -17.867 1.00 88.00 82 LYS A O 1
ATOM 684 N N . PHE A 1 83 ? 1.205 -2.970 -16.340 1.00 74.69 83 PHE A N 1
ATOM 685 C CA . PHE A 1 83 ? 0.141 -2.007 -16.615 1.00 74.69 83 PHE A CA 1
ATOM 686 C C . PHE A 1 83 ? 0.678 -0.865 -17.483 1.00 74.69 83 PHE A C 1
ATOM 688 O O . PHE A 1 83 ? 1.685 -0.234 -17.175 1.00 74.69 83 PHE A O 1
ATOM 695 N N . GLY A 1 84 ? -0.035 -0.590 -18.566 1.00 63.47 84 GLY A N 1
ATOM 696 C CA . GLY A 1 84 ? 0.209 0.517 -19.477 1.00 63.47 84 GLY A CA 1
ATOM 697 C C . GLY A 1 84 ? -1.089 0.833 -20.204 1.00 63.47 84 GLY A C 1
ATOM 698 O O . GLY A 1 84 ? -1.979 -0.017 -20.296 1.00 63.47 84 GLY A O 1
ATOM 699 N N . TYR A 1 85 ? -1.240 2.063 -20.681 1.00 64.38 85 TYR A N 1
ATOM 700 C CA . TYR A 1 85 ? -2.376 2.369 -21.539 1.00 64.38 85 TYR A CA 1
ATOM 701 C C . TYR A 1 85 ? -2.092 1.818 -22.934 1.00 64.38 85 TYR A C 1
ATOM 703 O O . TYR A 1 85 ? -0.960 1.866 -23.416 1.00 64.38 85 TYR A O 1
ATOM 711 N N . SER A 1 86 ? -3.130 1.306 -23.594 1.00 62.88 86 SER A N 1
ATOM 712 C CA . SER A 1 86 ? -3.067 1.173 -25.042 1.00 62.88 86 SER A CA 1
ATOM 713 C C . SER A 1 86 ? -3.085 2.582 -25.610 1.00 62.88 86 SER A C 1
ATOM 715 O O . SER A 1 86 ? -4.009 3.357 -25.357 1.00 62.88 86 SER A O 1
ATOM 717 N N . PHE A 1 87 ? -2.032 2.921 -26.328 1.00 65.19 87 PHE A N 1
ATOM 718 C CA . PHE A 1 87 ? -1.886 4.206 -26.971 1.00 65.19 87 PHE A CA 1
ATOM 719 C C . PHE A 1 87 ? -1.627 3.996 -28.469 1.00 65.19 87 PHE A C 1
ATOM 721 O O . PHE A 1 87 ? -1.131 2.931 -28.851 1.00 65.19 87 PHE A O 1
ATOM 728 N N . PRO A 1 88 ? -1.933 4.996 -29.312 1.00 69.81 88 PRO A N 1
ATOM 729 C CA . PRO A 1 88 ? -1.596 4.962 -30.732 1.00 69.81 88 PRO A CA 1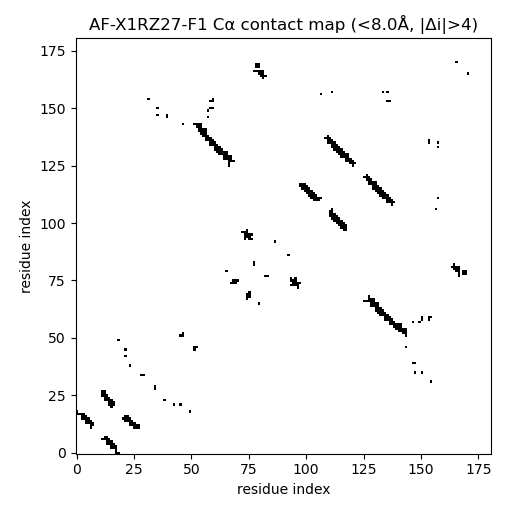
ATOM 730 C C . PRO A 1 88 ? -0.111 4.649 -30.961 1.00 69.81 88 PRO A C 1
ATOM 732 O O . PRO A 1 88 ? 0.758 5.229 -30.304 1.00 69.81 88 PRO A O 1
ATOM 735 N N . SER A 1 89 ? 0.181 3.737 -31.892 1.00 69.38 89 SER A N 1
ATOM 736 C CA . SER A 1 89 ? 1.546 3.293 -32.220 1.00 69.38 89 SER A CA 1
ATOM 737 C C . SER A 1 89 ? 2.465 4.434 -32.662 1.00 69.38 89 SER A C 1
ATOM 739 O O . SER A 1 89 ? 3.676 4.366 -32.478 1.00 69.38 89 SER A O 1
ATOM 741 N N . GLU A 1 90 ? 1.888 5.505 -33.204 1.00 70.94 90 GLU A N 1
ATOM 742 C CA . GLU A 1 90 ? 2.572 6.698 -33.700 1.00 70.94 90 GLU A CA 1
ATOM 743 C C . GLU A 1 90 ? 3.246 7.512 -32.587 1.00 70.94 90 GLU A C 1
ATOM 745 O O . GLU A 1 90 ? 4.110 8.337 -32.875 1.00 70.94 90 GLU A O 1
ATOM 750 N N . LEU A 1 91 ? 2.872 7.295 -31.322 1.00 67.44 91 LEU A N 1
ATOM 751 C CA . LEU A 1 91 ? 3.452 8.005 -30.181 1.00 67.44 91 LEU A CA 1
ATOM 752 C C . LEU A 1 91 ? 4.791 7.418 -29.699 1.00 67.44 91 LEU A C 1
ATOM 754 O O . LEU A 1 91 ? 5.427 8.053 -28.864 1.00 67.44 91 LEU A O 1
ATOM 758 N N . GLY A 1 92 ? 5.233 6.250 -30.194 1.00 61.75 92 GLY A N 1
ATOM 759 C CA . GLY A 1 92 ? 6.557 5.689 -29.858 1.00 61.75 92 GLY A CA 1
ATOM 760 C C . GLY A 1 92 ? 6.765 5.465 -28.353 1.00 61.75 92 GLY A C 1
ATOM 761 O O . GLY A 1 92 ? 7.698 5.981 -27.744 1.00 61.75 92 GLY A O 1
ATOM 762 N N . LEU A 1 93 ? 5.824 4.759 -27.723 1.00 63.22 93 LEU A N 1
ATOM 763 C CA . LEU A 1 93 ? 5.654 4.712 -26.263 1.00 63.22 93 LEU A CA 1
ATOM 764 C C . LEU A 1 93 ? 6.441 3.601 -25.562 1.00 63.22 93 LEU A C 1
ATOM 766 O O . LEU A 1 93 ? 6.080 3.122 -24.489 1.00 63.22 93 LEU A O 1
ATOM 770 N N . ASP A 1 94 ? 7.534 3.188 -26.175 1.00 63.00 94 ASP A N 1
ATOM 771 C CA . ASP A 1 94 ? 8.656 2.506 -25.544 1.00 63.00 94 ASP A CA 1
ATOM 772 C C . ASP A 1 94 ? 9.636 3.505 -24.891 1.00 63.00 94 ASP A C 1
ATOM 774 O O . ASP A 1 94 ? 10.545 3.099 -24.170 1.00 63.00 94 ASP A O 1
ATOM 778 N N . LYS A 1 95 ? 9.431 4.819 -25.088 1.00 69.00 95 LYS A N 1
ATOM 779 C CA . LYS A 1 95 ? 10.376 5.876 -24.697 1.00 69.00 95 LYS A CA 1
ATOM 780 C C . LYS A 1 95 ? 9.767 6.928 -23.766 1.00 69.00 95 LYS A C 1
ATOM 782 O O . LYS A 1 95 ? 9.496 8.058 -24.164 1.00 69.00 95 LYS A O 1
ATOM 787 N N . TYR A 1 96 ? 9.544 6.570 -22.500 1.00 75.44 96 TYR A N 1
ATOM 788 C CA . TYR A 1 96 ? 9.039 7.516 -21.495 1.00 75.44 96 TYR A CA 1
ATOM 789 C C . TYR A 1 96 ? 10.174 8.283 -20.809 1.00 75.44 96 TYR A C 1
ATOM 791 O O . TYR A 1 96 ? 11.083 7.681 -20.240 1.00 75.44 96 TYR A O 1
ATOM 799 N N . GLU A 1 97 ? 10.080 9.611 -20.759 1.00 82.25 97 GLU A N 1
ATOM 800 C CA . GLU A 1 97 ? 10.933 10.430 -19.881 1.00 82.25 97 GLU A CA 1
ATOM 801 C C . GLU A 1 97 ? 10.346 10.574 -18.473 1.00 82.25 97 GLU A C 1
ATOM 803 O O . GLU A 1 97 ? 11.079 10.623 -17.483 1.00 82.25 97 GLU A O 1
ATOM 808 N N . LEU A 1 98 ? 9.013 10.625 -18.399 1.00 84.06 98 LEU A N 1
ATOM 809 C CA . LEU A 1 98 ? 8.222 10.812 -17.192 1.00 84.06 98 LEU A CA 1
ATOM 810 C C . LEU A 1 98 ? 6.905 10.049 -17.334 1.00 84.06 98 LEU A C 1
ATOM 812 O O . LEU A 1 98 ? 6.256 10.098 -18.378 1.00 84.06 98 LEU A O 1
ATOM 816 N N . PHE A 1 99 ? 6.453 9.421 -16.251 1.00 85.94 99 PHE A N 1
ATOM 817 C CA . PHE A 1 99 ? 5.080 8.941 -16.154 1.00 85.94 99 PHE A CA 1
ATOM 818 C C . PHE A 1 99 ? 4.505 9.196 -14.761 1.00 85.94 99 PHE A C 1
ATOM 820 O O . PHE A 1 99 ? 5.212 9.180 -13.748 1.00 85.94 99 PHE A O 1
ATOM 827 N N . ASN A 1 100 ? 3.197 9.435 -14.719 1.00 90.81 100 ASN A N 1
ATOM 828 C CA . ASN A 1 100 ? 2.431 9.602 -13.493 1.00 90.81 100 ASN A CA 1
ATOM 829 C C . ASN A 1 100 ? 0.995 9.136 -13.736 1.00 90.81 100 ASN A C 1
ATOM 831 O O . ASN A 1 100 ? 0.288 9.694 -14.570 1.00 90.81 100 ASN A O 1
ATOM 835 N N . THR A 1 101 ? 0.568 8.113 -13.009 1.00 90.19 101 THR A N 1
ATOM 836 C CA . THR A 1 101 ? -0.755 7.504 -13.127 1.00 90.19 101 THR A CA 1
ATOM 837 C C . THR A 1 101 ? -1.399 7.402 -11.756 1.00 90.19 101 THR A C 1
ATOM 839 O O . THR A 1 101 ? -0.776 6.958 -10.796 1.00 90.19 101 THR A O 1
ATOM 842 N N . THR A 1 102 ? -2.670 7.793 -11.665 1.00 94.62 102 THR A N 1
ATOM 843 C CA . THR A 1 102 ? -3.517 7.527 -10.498 1.00 94.62 102 THR A CA 1
ATOM 844 C C . THR A 1 102 ? -4.762 6.780 -10.945 1.00 94.62 102 THR A C 1
ATOM 846 O O . THR A 1 102 ? -5.515 7.273 -11.778 1.00 94.62 102 THR A O 1
ATOM 849 N N . LEU A 1 103 ? -4.997 5.617 -10.349 1.00 93.19 103 LEU A N 1
ATOM 850 C CA . LEU A 1 103 ? -6.197 4.813 -10.532 1.00 93.19 103 LEU A CA 1
ATOM 851 C C . LEU A 1 103 ? -6.954 4.743 -9.206 1.00 93.19 103 LEU A C 1
ATOM 853 O O . LEU A 1 103 ? -6.359 4.505 -8.156 1.00 93.19 103 LEU A O 1
ATOM 857 N N . ILE A 1 104 ? -8.273 4.918 -9.251 1.00 96.12 104 ILE A N 1
ATOM 858 C CA . ILE A 1 104 ? -9.162 4.627 -8.125 1.00 96.12 104 ILE A CA 1
ATOM 859 C C . ILE A 1 104 ? -10.222 3.661 -8.628 1.00 96.12 104 ILE A C 1
ATOM 861 O O . ILE A 1 104 ? -10.939 3.967 -9.577 1.00 96.12 104 ILE A O 1
ATOM 865 N N . THR A 1 105 ? -10.327 2.500 -7.994 1.00 95.12 105 THR A N 1
ATOM 866 C CA . THR A 1 105 ? -11.280 1.462 -8.393 1.00 95.12 105 THR A CA 1
ATOM 867 C C . THR A 1 105 ? -11.886 0.760 -7.182 1.00 95.12 105 THR A C 1
ATOM 869 O O . THR A 1 105 ? -11.367 0.853 -6.068 1.00 95.12 105 THR A O 1
ATOM 872 N N . ARG A 1 106 ? -13.017 0.080 -7.386 1.00 95.81 106 ARG A N 1
ATOM 873 C CA . ARG A 1 106 ? -13.683 -0.743 -6.368 1.00 95.81 106 ARG A CA 1
ATOM 874 C C . ARG A 1 106 ? -13.180 -2.176 -6.469 1.00 95.81 106 ARG A C 1
ATOM 876 O O . ARG A 1 106 ? -13.131 -2.724 -7.565 1.00 95.81 106 ARG A O 1
ATOM 883 N N . ILE A 1 107 ? -12.828 -2.774 -5.334 1.00 93.06 107 ILE A N 1
ATOM 884 C CA . ILE A 1 107 ? -12.310 -4.145 -5.263 1.00 93.06 107 ILE A CA 1
ATOM 885 C C . ILE A 1 107 ? -12.922 -4.822 -4.047 1.00 93.06 107 ILE A C 1
ATOM 887 O O . ILE A 1 107 ? -12.708 -4.385 -2.917 1.00 93.06 107 ILE A O 1
ATOM 891 N N . GLY A 1 108 ? -13.704 -5.873 -4.295 1.00 89.50 108 GLY A N 1
ATOM 892 C CA . GLY A 1 108 ? -14.518 -6.501 -3.261 1.00 89.50 108 GLY A CA 1
ATOM 893 C C . GLY A 1 108 ? -15.438 -5.475 -2.597 1.00 89.50 108 GLY A C 1
ATOM 894 O O . GLY A 1 108 ? -16.164 -4.742 -3.266 1.00 89.50 108 GLY A O 1
ATOM 895 N N . GLU A 1 109 ? -15.371 -5.406 -1.273 1.00 90.81 109 GLU A N 1
ATOM 896 C CA . GLU A 1 109 ? -16.154 -4.467 -0.464 1.00 90.81 109 GLU A CA 1
ATOM 897 C C . GLU A 1 109 ? -15.489 -3.080 -0.358 1.00 90.81 109 GLU A C 1
ATOM 899 O O . GLU A 1 109 ? -16.116 -2.136 0.113 1.00 90.81 109 GLU A O 1
ATOM 904 N N . GLY A 1 110 ? -14.218 -2.927 -0.743 1.00 95.00 110 GLY A N 1
ATOM 905 C CA . GLY A 1 110 ? -13.443 -1.696 -0.562 1.00 95.00 110 GLY A CA 1
ATOM 906 C C . GLY A 1 110 ? -13.143 -0.936 -1.852 1.00 95.00 110 GLY A C 1
ATOM 907 O O . GLY A 1 110 ? -13.686 -1.189 -2.932 1.00 95.00 110 GLY A O 1
ATOM 908 N N . LY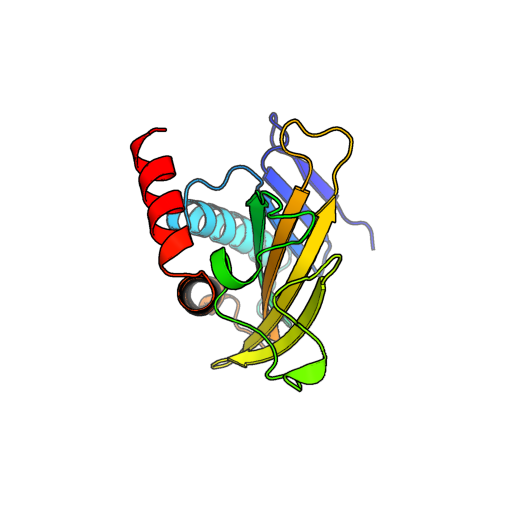S A 1 111 ? -12.241 0.033 -1.723 1.00 97.50 111 LYS A N 1
ATOM 909 C CA . LYS A 1 111 ? -11.665 0.807 -2.820 1.00 97.50 111 LYS A CA 1
ATOM 910 C C . LYS A 1 111 ? -10.149 0.693 -2.756 1.00 97.50 111 LYS A C 1
ATOM 912 O O . LYS A 1 111 ? -9.569 0.773 -1.679 1.00 97.50 111 LYS A O 1
ATOM 917 N N . LEU A 1 112 ? -9.515 0.568 -3.913 1.00 97.44 112 LEU A N 1
ATOM 918 C CA . LEU A 1 112 ? -8.075 0.714 -4.059 1.00 97.44 112 LEU A CA 1
ATOM 919 C C . LEU A 1 112 ? -7.786 2.035 -4.761 1.00 97.44 112 LEU A C 1
ATOM 921 O O . LEU A 1 112 ? -8.323 2.300 -5.838 1.00 97.44 112 LEU A O 1
ATOM 925 N N . LYS A 1 113 ? -6.895 2.830 -4.175 1.00 97.81 113 LYS A N 1
ATOM 926 C CA . LYS A 1 113 ? -6.179 3.891 -4.872 1.00 97.81 113 LYS A CA 1
ATOM 927 C C . LYS A 1 113 ? -4.763 3.405 -5.171 1.00 97.81 113 LYS A C 1
ATOM 929 O O . LYS A 1 113 ? -4.032 3.068 -4.249 1.00 97.81 113 LYS A O 1
ATOM 934 N N . LEU A 1 114 ? -4.390 3.391 -6.443 1.00 96.44 114 LEU A N 1
ATOM 935 C CA . LEU A 1 114 ? -3.032 3.129 -6.908 1.00 96.44 114 LEU A CA 1
ATOM 936 C C . LEU A 1 114 ? -2.456 4.423 -7.481 1.00 96.44 114 LEU A C 1
ATOM 938 O O . LEU A 1 114 ? -3.039 5.009 -8.390 1.00 96.44 114 LEU A O 1
ATOM 942 N N . LEU A 1 115 ? -1.312 4.851 -6.964 1.00 96.38 115 LEU A N 1
ATOM 943 C CA . LEU A 1 115 ? -0.466 5.876 -7.559 1.00 96.38 115 LEU A CA 1
ATOM 944 C C . LEU A 1 115 ? 0.821 5.209 -8.048 1.00 96.38 115 LEU A C 1
ATOM 946 O O . LEU A 1 115 ? 1.543 4.604 -7.262 1.00 96.38 115 LEU A O 1
ATOM 950 N N . ALA A 1 116 ? 1.110 5.352 -9.336 1.00 94.12 116 ALA A N 1
ATOM 951 C CA . ALA A 1 116 ? 2.332 4.870 -9.954 1.00 94.12 116 ALA A CA 1
ATOM 952 C C . ALA A 1 116 ? 3.029 6.025 -10.670 1.00 94.12 116 ALA A C 1
ATOM 954 O O . ALA A 1 116 ? 2.441 6.646 -11.558 1.00 94.12 116 ALA A O 1
ATOM 955 N N . ARG A 1 117 ? 4.260 6.351 -10.275 1.00 93.44 117 ARG A N 1
ATOM 956 C CA . ARG A 1 117 ? 4.977 7.497 -10.847 1.00 93.44 117 ARG A CA 1
ATOM 957 C C . ARG A 1 117 ? 6.481 7.322 -10.841 1.00 93.44 117 ARG A C 1
ATOM 959 O O . ARG A 1 117 ? 7.033 6.713 -9.929 1.00 93.44 117 ARG A O 1
ATOM 966 N N . TYR A 1 118 ? 7.128 7.968 -11.795 1.00 92.12 118 TYR A N 1
ATOM 967 C CA . TYR A 1 118 ? 8.559 8.223 -11.736 1.00 92.12 118 TYR A CA 1
ATOM 968 C C . TYR A 1 118 ? 8.899 9.199 -10.594 1.00 92.12 118 TYR A C 1
ATOM 970 O O . TYR A 1 118 ? 8.165 10.164 -10.323 1.00 92.12 118 TYR A O 1
ATOM 978 N N . LEU A 1 119 ? 10.022 8.933 -9.930 1.00 92.81 119 LEU A N 1
ATOM 979 C CA . LEU A 1 119 ? 10.664 9.793 -8.946 1.00 92.81 119 LEU A CA 1
ATOM 980 C C . LEU A 1 119 ? 12.172 9.830 -9.181 1.00 92.81 119 LEU A C 1
ATOM 982 O O . LEU A 1 119 ? 12.809 8.789 -9.326 1.00 92.81 119 LEU A O 1
ATOM 986 N N . GLU A 1 120 ? 12.733 11.031 -9.088 1.00 90.88 120 GLU A N 1
ATOM 987 C CA . GLU A 1 120 ? 14.170 11.254 -9.006 1.00 90.88 120 GLU A CA 1
ATOM 988 C C . GLU A 1 120 ? 14.521 11.814 -7.626 1.00 90.88 120 GLU A C 1
ATOM 990 O O . GLU A 1 120 ? 13.905 12.773 -7.151 1.00 90.88 120 GLU A O 1
ATOM 995 N N . VAL A 1 121 ? 15.506 11.210 -6.970 1.00 87.94 121 VAL A N 1
ATOM 996 C CA . VAL A 1 121 ? 16.016 11.600 -5.657 1.00 87.94 121 VAL A CA 1
ATOM 997 C C . VAL A 1 121 ? 17.506 11.916 -5.812 1.00 87.94 121 VAL A C 1
ATOM 999 O O . VAL A 1 121 ? 18.336 11.007 -5.743 1.00 87.94 121 VAL A O 1
ATOM 1002 N N . PRO A 1 122 ? 17.881 13.197 -5.996 1.00 81.38 122 PRO A N 1
ATOM 1003 C CA . PRO A 1 122 ? 19.251 13.585 -6.349 1.00 81.38 122 PRO A CA 1
ATOM 1004 C C . PRO A 1 122 ? 20.330 13.109 -5.366 1.00 81.38 122 PRO A C 1
ATOM 1006 O O . PRO A 1 122 ? 21.478 12.899 -5.753 1.00 81.38 122 PRO A O 1
ATOM 1009 N N . SER A 1 123 ? 19.962 12.948 -4.092 1.00 79.81 123 SER A N 1
ATOM 1010 C CA . SER A 1 123 ? 20.870 12.624 -2.985 1.00 79.81 123 SER A CA 1
ATOM 1011 C C . SER A 1 123 ? 20.957 11.130 -2.649 1.00 79.81 123 SER A C 1
ATOM 1013 O O . SER A 1 123 ? 21.628 10.777 -1.681 1.00 79.81 123 SER A O 1
ATOM 1015 N N . ALA A 1 124 ? 20.267 10.254 -3.383 1.00 78.38 124 ALA A N 1
ATOM 1016 C CA . ALA A 1 124 ? 20.269 8.817 -3.117 1.00 78.38 124 ALA A CA 1
ATOM 1017 C C . ALA A 1 124 ? 21.327 8.078 -3.971 1.00 78.38 124 ALA A C 1
ATOM 1019 O O . ALA A 1 124 ? 21.585 8.499 -5.101 1.00 78.38 124 ALA A O 1
ATOM 1020 N N . PRO A 1 125 ? 21.941 6.980 -3.469 1.00 76.69 125 PRO A N 1
ATOM 1021 C CA . PRO A 1 125 ? 22.884 6.169 -4.252 1.00 76.69 125 PRO A CA 1
ATOM 1022 C C . PRO A 1 125 ? 22.259 5.632 -5.546 1.00 76.69 125 PRO A C 1
ATOM 1024 O O . PRO A 1 125 ? 22.857 5.728 -6.612 1.00 76.69 125 PRO A O 1
ATOM 1027 N N . GLN A 1 126 ? 21.022 5.144 -5.441 1.00 81.44 126 GLN A N 1
ATOM 1028 C CA . GLN A 1 126 ? 20.118 4.919 -6.561 1.00 81.44 126 GLN A CA 1
ATOM 1029 C C . GLN A 1 126 ? 19.238 6.163 -6.701 1.00 81.44 126 GLN A C 1
ATOM 1031 O O . GLN A 1 126 ? 18.530 6.501 -5.756 1.00 81.44 126 GLN A O 1
ATOM 1036 N N . LYS A 1 127 ? 19.292 6.860 -7.839 1.00 87.19 127 LYS A N 1
ATOM 1037 C CA . LYS A 1 127 ? 18.629 8.168 -7.999 1.00 87.19 127 LYS A CA 1
ATOM 1038 C C . LYS A 1 127 ? 17.218 8.077 -8.548 1.00 87.19 127 LYS A C 1
ATOM 1040 O O . LYS A 1 127 ? 16.399 8.930 -8.232 1.00 87.19 127 LYS A O 1
ATOM 1045 N N . GLU A 1 128 ? 16.931 7.066 -9.353 1.00 92.06 128 GLU A N 1
ATOM 1046 C CA . GLU A 1 128 ? 15.676 6.974 -10.089 1.00 92.06 128 GLU A CA 1
ATOM 1047 C C . GLU A 1 128 ? 14.866 5.769 -9.625 1.00 92.06 128 GLU A C 1
ATOM 1049 O O . GLU A 1 128 ? 15.393 4.658 -9.481 1.00 92.06 128 GLU A O 1
ATOM 1054 N N . PHE A 1 129 ? 13.574 6.005 -9.399 1.00 93.75 129 PHE A N 1
ATOM 1055 C CA . PHE A 1 129 ? 12.638 5.002 -8.917 1.00 93.75 129 PHE A CA 1
ATOM 1056 C C . PHE A 1 129 ? 11.285 5.108 -9.607 1.00 93.75 129 PHE A C 1
ATOM 1058 O O . PHE A 1 129 ? 10.806 6.193 -9.942 1.00 93.75 129 PHE A O 1
ATOM 1065 N N . ILE A 1 130 ? 10.608 3.971 -9.681 1.00 93.50 130 ILE A N 1
ATOM 1066 C CA . ILE A 1 130 ? 9.160 3.908 -9.812 1.00 93.50 130 ILE A CA 1
ATOM 1067 C C . ILE A 1 130 ? 8.573 3.797 -8.406 1.00 93.50 130 ILE A C 1
ATOM 1069 O O . ILE A 1 130 ? 8.805 2.823 -7.689 1.00 93.50 130 ILE A O 1
ATOM 1073 N N . LEU A 1 131 ? 7.800 4.803 -8.004 1.00 95.12 131 LEU A N 1
ATOM 1074 C CA . LEU A 1 131 ? 6.968 4.740 -6.809 1.00 95.12 131 LEU A CA 1
ATOM 1075 C C . LEU A 1 131 ? 5.680 4.001 -7.147 1.00 95.12 131 LEU A C 1
ATOM 1077 O O . LEU A 1 131 ? 4.935 4.459 -8.014 1.00 95.12 131 LEU A O 1
ATOM 1081 N N . LEU A 1 132 ? 5.386 2.939 -6.403 1.00 96.31 132 LEU A N 1
ATOM 1082 C CA . LEU A 1 132 ? 4.066 2.322 -6.368 1.00 96.31 132 LEU A CA 1
ATOM 1083 C C . LEU A 1 132 ? 3.452 2.506 -4.985 1.00 96.31 132 LEU A C 1
ATOM 1085 O O . LEU A 1 132 ? 3.935 1.965 -3.992 1.00 96.31 132 LEU A O 1
ATOM 1089 N N . ASP A 1 133 ? 2.366 3.258 -4.929 1.00 97.69 133 ASP A N 1
ATOM 1090 C CA . ASP A 1 133 ? 1.642 3.580 -3.711 1.00 97.69 133 ASP A CA 1
ATOM 1091 C C . ASP A 1 133 ? 0.215 3.033 -3.798 1.00 97.69 133 ASP A C 1
ATOM 1093 O O . ASP A 1 133 ? -0.627 3.547 -4.538 1.00 97.69 133 ASP A O 1
ATOM 1097 N N . PHE A 1 134 ? -0.030 1.962 -3.049 1.00 98.00 134 PHE A N 1
ATOM 1098 C CA . PHE A 1 134 ? -1.314 1.285 -2.948 1.00 98.00 134 PHE A CA 1
ATOM 1099 C C . PHE A 1 134 ? -1.975 1.678 -1.633 1.00 98.00 134 PHE A C 1
ATOM 1101 O O . PHE A 1 134 ? -1.453 1.346 -0.577 1.00 98.00 134 PHE A O 1
ATOM 1108 N N . ASP A 1 135 ? -3.134 2.325 -1.682 1.00 98.00 135 ASP A N 1
ATOM 1109 C CA . ASP A 1 135 ? -3.988 2.619 -0.526 1.00 98.00 135 ASP A CA 1
ATOM 1110 C C . ASP A 1 135 ? -5.323 1.894 -0.716 1.00 98.00 135 ASP A C 1
ATOM 1112 O O . ASP A 1 135 ? -6.206 2.367 -1.441 1.00 98.00 135 ASP A O 1
ATOM 1116 N N . TYR A 1 136 ? -5.450 0.710 -0.113 1.00 98.25 136 TYR A N 1
ATOM 1117 C CA . TYR A 1 136 ? -6.723 0.002 -0.038 1.00 98.25 136 TYR A CA 1
ATOM 1118 C C . TYR A 1 136 ? -7.467 0.468 1.204 1.00 98.25 136 TYR A C 1
ATOM 1120 O O . TYR A 1 136 ? -6.948 0.388 2.317 1.00 98.25 136 TYR A O 1
ATOM 1128 N N . TYR A 1 137 ? -8.706 0.909 1.036 1.00 97.25 137 TYR A N 1
ATOM 1129 C CA . TYR A 1 137 ? -9.521 1.391 2.137 1.00 97.25 137 TYR A CA 1
ATOM 1130 C C . TYR A 1 137 ? -10.981 0.986 1.992 1.00 97.25 137 TYR A C 1
ATOM 1132 O O . TYR A 1 137 ? -11.503 0.765 0.899 1.00 97.25 137 TYR A O 1
ATOM 1140 N N . HIS A 1 138 ? -11.651 0.906 3.130 1.00 95.56 138 HIS A N 1
ATOM 1141 C CA . HIS A 1 138 ? -13.065 0.602 3.223 1.00 95.56 138 HIS A CA 1
ATOM 1142 C C . HIS A 1 138 ? -13.751 1.691 4.052 1.00 95.56 138 HIS A C 1
ATOM 1144 O O . HIS A 1 138 ? -13.176 2.185 5.020 1.00 95.56 138 HIS A O 1
ATOM 1150 N N . GLU A 1 139 ? -14.951 2.100 3.645 1.00 94.94 139 GLU A N 1
ATOM 1151 C CA . GLU A 1 139 ? -15.712 3.213 4.226 1.00 94.94 139 GLU A CA 1
ATOM 1152 C C . GLU A 1 139 ? -17.137 2.754 4.517 1.00 94.94 139 GLU A C 1
ATOM 1154 O O . GLU A 1 139 ? -17.713 2.003 3.733 1.00 94.94 139 GLU A O 1
ATOM 1159 N N . GLY A 1 140 ? -17.716 3.241 5.609 1.00 92.00 140 GLY A N 1
ATOM 1160 C CA . GLY A 1 140 ? -19.051 2.850 6.053 1.00 92.00 140 GLY A CA 1
ATOM 1161 C C . GLY A 1 140 ? -19.086 2.643 7.558 1.00 92.00 140 GLY A C 1
ATOM 1162 O O . GLY A 1 140 ? -18.156 3.028 8.259 1.00 92.00 140 GLY A O 1
ATOM 1163 N N . GLU A 1 141 ? -20.160 2.051 8.063 1.00 92.94 141 GLU A N 1
ATOM 1164 C CA . GLU A 1 141 ? -20.242 1.662 9.468 1.00 92.94 141 GLU A CA 1
ATOM 1165 C C . GLU A 1 141 ? -19.553 0.311 9.675 1.00 92.94 141 GLU A C 1
ATOM 1167 O O . GLU A 1 141 ? -19.998 -0.716 9.167 1.00 92.94 141 GLU A O 1
ATOM 1172 N N . LEU A 1 142 ? -18.429 0.323 10.393 1.00 92.62 142 LEU A N 1
ATOM 1173 C CA . LEU A 1 142 ? -17.560 -0.840 10.541 1.00 92.62 142 LEU A CA 1
ATOM 1174 C C . LEU A 1 142 ? -17.434 -1.258 11.988 1.00 92.62 142 LEU A C 1
ATOM 1176 O O . LEU A 1 142 ? -16.870 -0.535 12.802 1.00 92.62 142 LEU A O 1
ATOM 1180 N N . GLU A 1 143 ? -17.882 -2.466 12.295 1.00 94.19 143 GLU A N 1
ATOM 1181 C CA . GLU A 1 143 ? -17.708 -3.051 13.620 1.00 94.19 143 GLU A CA 1
ATOM 1182 C C . GLU A 1 143 ? -16.223 -3.202 13.969 1.00 94.19 143 GLU A C 1
ATOM 1184 O O . GLU A 1 143 ? -15.441 -3.790 13.213 1.00 94.19 143 GLU A O 1
ATOM 1189 N N . THR A 1 144 ? -15.831 -2.726 15.153 1.00 93.00 144 THR A N 1
ATOM 1190 C CA . THR A 1 144 ? -14.443 -2.848 15.625 1.00 93.00 144 THR A CA 1
ATOM 1191 C C . THR A 1 144 ? -14.011 -4.303 15.823 1.00 93.00 144 THR A C 1
ATOM 1193 O O . THR A 1 144 ? -12.830 -4.616 15.685 1.00 93.00 144 THR A O 1
ATOM 1196 N N . GLY A 1 145 ? -14.960 -5.218 16.047 1.00 93.38 145 GLY A N 1
ATOM 1197 C CA . GLY A 1 145 ? -14.703 -6.660 16.115 1.00 93.38 145 GLY A CA 1
ATOM 1198 C C . GLY A 1 145 ? -14.193 -7.280 14.807 1.00 93.38 145 GLY A C 1
ATOM 1199 O O . GLY A 1 145 ? -13.566 -8.332 14.845 1.00 93.38 145 GLY A O 1
ATOM 1200 N N . LYS A 1 146 ? -14.394 -6.617 13.659 1.00 94.75 146 LYS A N 1
ATOM 1201 C CA . LYS A 1 146 ? -14.026 -7.123 12.322 1.00 94.75 146 LYS A CA 1
ATOM 1202 C C . LYS A 1 146 ? -12.716 -6.540 11.776 1.00 94.75 146 LYS A C 1
ATOM 1204 O O . LYS A 1 146 ? -12.346 -6.803 10.635 1.00 94.75 146 LYS A O 1
ATOM 1209 N N . ILE A 1 147 ? -11.984 -5.758 12.574 1.00 94.81 147 ILE A N 1
ATOM 1210 C CA . ILE A 1 147 ? -10.763 -5.058 12.130 1.00 94.81 147 ILE A CA 1
ATOM 1211 C C . ILE A 1 147 ? -9.697 -6.018 11.589 1.00 94.81 147 ILE A C 1
ATOM 1213 O O . ILE A 1 147 ? -9.083 -5.715 10.568 1.00 94.81 147 ILE A O 1
ATOM 1217 N N . ALA A 1 148 ? -9.497 -7.172 12.233 1.00 96.50 148 ALA A N 1
ATOM 1218 C CA . ALA A 1 148 ? -8.545 -8.179 11.761 1.00 96.50 148 ALA A CA 1
ATOM 1219 C C . ALA A 1 148 ? -8.906 -8.695 10.364 1.00 96.50 148 ALA A C 1
ATOM 1221 O O . ALA A 1 148 ? -8.051 -8.756 9.481 1.00 96.50 148 ALA A O 1
ATOM 1222 N N . ASP A 1 149 ? -10.184 -8.974 10.129 1.00 95.62 149 ASP A N 1
ATOM 1223 C CA . ASP A 1 149 ? -10.655 -9.451 8.833 1.00 95.62 149 ASP A CA 1
ATOM 1224 C C . ASP A 1 149 ? -10.528 -8.369 7.761 1.00 95.62 149 ASP A C 1
ATOM 1226 O O . ASP A 1 149 ? -10.061 -8.650 6.657 1.00 95.62 149 ASP A O 1
ATOM 1230 N N . TYR A 1 150 ? -10.860 -7.113 8.086 1.00 95.00 150 TYR A N 1
ATOM 1231 C CA . TYR A 1 150 ? -10.649 -5.991 7.170 1.00 95.00 150 TYR 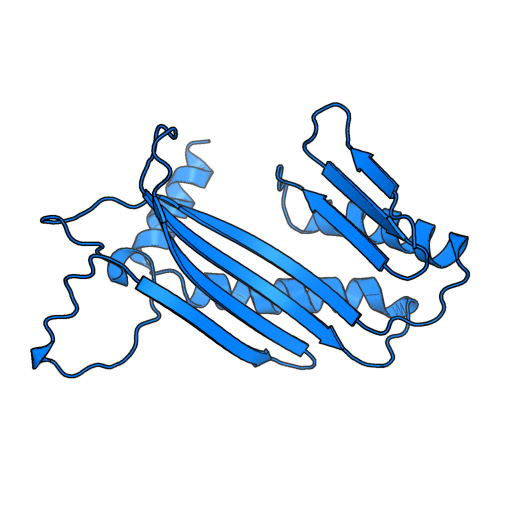A CA 1
ATOM 1232 C C . TYR A 1 150 ? -9.176 -5.831 6.802 1.00 95.00 150 TYR A C 1
ATOM 1234 O O . TYR A 1 150 ? -8.862 -5.637 5.627 1.00 95.00 150 TYR A O 1
ATOM 1242 N N . LEU A 1 151 ? -8.266 -5.948 7.772 1.00 96.50 151 LEU A N 1
ATOM 1243 C CA . LEU A 1 151 ? -6.831 -5.826 7.539 1.00 96.50 151 LEU A CA 1
ATOM 1244 C C . LEU A 1 151 ? -6.310 -6.952 6.633 1.00 96.50 151 LEU A C 1
ATOM 1246 O O . LEU A 1 151 ? -5.617 -6.674 5.653 1.00 96.50 151 LEU A O 1
ATOM 1250 N N . ARG A 1 152 ? -6.711 -8.204 6.887 1.00 97.06 152 ARG A N 1
ATOM 1251 C CA . ARG A 1 152 ? -6.357 -9.364 6.049 1.00 97.06 152 ARG A CA 1
ATOM 1252 C C . ARG A 1 152 ? -6.913 -9.256 4.636 1.00 97.06 152 ARG A C 1
ATOM 1254 O O . ARG A 1 152 ? -6.167 -9.453 3.682 1.00 97.06 152 ARG A O 1
ATOM 1261 N N . LYS A 1 153 ? -8.194 -8.902 4.479 1.00 95.62 153 LYS A N 1
ATOM 1262 C CA . LYS A 1 153 ? -8.811 -8.668 3.161 1.00 95.62 153 LYS A CA 1
ATOM 1263 C C . LYS A 1 153 ? -8.058 -7.579 2.396 1.00 95.62 153 LYS A C 1
ATOM 1265 O O . LYS A 1 153 ? -7.702 -7.781 1.237 1.00 95.62 153 LYS A O 1
ATOM 1270 N N . SER A 1 154 ? -7.758 -6.461 3.062 1.00 96.12 154 SER A N 1
ATOM 1271 C CA . SER A 1 154 ? -6.996 -5.355 2.469 1.00 96.12 154 SER A CA 1
ATOM 1272 C C . SER A 1 154 ? -5.619 -5.818 1.992 1.00 96.12 154 SER A C 1
ATOM 1274 O O . SER A 1 154 ? -5.209 -5.492 0.877 1.00 96.12 154 SER A O 1
ATOM 1276 N N . HIS A 1 155 ? -4.925 -6.622 2.803 1.00 97.25 155 HIS A N 1
ATOM 1277 C CA . HIS A 1 155 ? -3.629 -7.187 2.446 1.00 97.25 155 HIS A CA 1
ATOM 1278 C C . HIS A 1 155 ? -3.722 -8.131 1.251 1.00 97.25 155 HIS A C 1
ATOM 1280 O O . HIS A 1 155 ? -2.976 -7.952 0.298 1.00 97.25 155 HIS A O 1
ATOM 1286 N N . MET A 1 156 ? -4.653 -9.087 1.261 1.00 96.75 156 MET A N 1
ATOM 1287 C CA . MET A 1 156 ? -4.816 -10.049 0.167 1.00 96.75 156 MET A CA 1
ATOM 1288 C C . MET A 1 156 ? -5.107 -9.356 -1.165 1.00 96.75 156 MET A C 1
ATOM 1290 O O . MET A 1 156 ? -4.457 -9.659 -2.163 1.00 96.75 156 MET A O 1
ATOM 1294 N N . HIS A 1 157 ? -6.044 -8.401 -1.182 1.00 95.75 157 HIS A N 1
ATOM 1295 C CA . HIS A 1 157 ? -6.353 -7.643 -2.394 1.00 95.75 157 HIS A CA 1
ATOM 1296 C C . HIS A 1 157 ? -5.145 -6.842 -2.875 1.00 95.75 157 HIS A C 1
ATOM 1298 O O . HIS A 1 157 ? -4.785 -6.927 -4.046 1.00 95.75 157 HIS A O 1
ATOM 1304 N N . THR A 1 158 ? -4.487 -6.108 -1.975 1.00 96.00 158 THR A N 1
ATOM 1305 C CA . THR A 1 158 ? -3.339 -5.272 -2.348 1.00 96.00 158 THR A CA 1
ATOM 1306 C C . THR A 1 158 ? -2.158 -6.112 -2.828 1.00 96.00 158 THR A C 1
ATOM 1308 O O . THR A 1 158 ? -1.569 -5.793 -3.856 1.00 96.00 158 THR A O 1
ATOM 1311 N N . LYS A 1 159 ? -1.851 -7.215 -2.133 1.00 95.62 159 LYS A N 1
ATOM 1312 C CA . LYS A 1 159 ? -0.787 -8.155 -2.497 1.00 95.62 159 LYS A CA 1
ATOM 1313 C C . LYS A 1 159 ? -1.031 -8.741 -3.881 1.00 95.62 159 LYS A C 1
ATOM 1315 O O . LYS A 1 159 ? -0.146 -8.665 -4.723 1.00 95.62 159 LYS A O 1
ATOM 1320 N N . LYS A 1 160 ? -2.238 -9.259 -4.129 1.00 94.75 160 LYS A N 1
ATOM 1321 C CA . LYS A 1 160 ? -2.587 -9.840 -5.428 1.00 94.75 160 LYS A CA 1
ATOM 1322 C C . LYS A 1 160 ? -2.386 -8.837 -6.563 1.00 94.75 160 LYS A C 1
ATOM 1324 O O . LYS A 1 160 ? -1.795 -9.168 -7.578 1.00 94.75 160 LYS A O 1
ATOM 1329 N N . ILE A 1 161 ? -2.853 -7.605 -6.385 1.00 94.50 161 ILE A N 1
ATOM 1330 C CA . ILE A 1 161 ? -2.758 -6.578 -7.429 1.00 94.50 161 ILE A CA 1
ATOM 1331 C C . ILE A 1 161 ? -1.314 -6.149 -7.646 1.00 94.50 161 ILE A C 1
ATOM 1333 O O . ILE A 1 161 ? -0.918 -5.946 -8.786 1.00 94.50 161 ILE A O 1
ATOM 1337 N N . PHE A 1 162 ? -0.528 -6.028 -6.576 1.00 94.50 162 PHE A N 1
ATOM 1338 C CA . PHE A 1 162 ? 0.906 -5.798 -6.691 1.00 94.50 162 PHE A CA 1
ATOM 1339 C C . PHE A 1 162 ? 1.563 -6.909 -7.524 1.00 94.50 162 PHE A C 1
ATOM 1341 O O . PHE A 1 162 ? 2.177 -6.612 -8.540 1.00 94.50 162 PHE A O 1
ATOM 1348 N N . GLU A 1 163 ? 1.357 -8.179 -7.167 1.00 93.44 163 GLU A N 1
ATOM 1349 C CA . GLU A 1 163 ? 1.914 -9.332 -7.892 1.00 93.44 163 GLU A CA 1
ATOM 1350 C C . GLU A 1 163 ? 1.447 -9.413 -9.356 1.00 93.44 163 GLU A C 1
ATOM 1352 O O . GLU A 1 163 ? 2.222 -9.803 -10.230 1.00 93.44 163 GLU A O 1
ATOM 1357 N N . ASP A 1 164 ? 0.201 -9.032 -9.641 1.00 92.81 164 ASP A N 1
ATOM 1358 C CA . ASP A 1 164 ? -0.354 -9.010 -10.997 1.00 92.81 164 ASP A CA 1
ATOM 1359 C C . ASP A 1 164 ? 0.195 -7.830 -11.830 1.00 92.81 164 ASP A C 1
ATOM 1361 O O . ASP A 1 164 ? 0.286 -7.930 -13.053 1.00 92.81 164 ASP A O 1
ATOM 1365 N N . ILE A 1 165 ? 0.572 -6.718 -11.185 1.00 92.94 165 ILE A N 1
ATOM 1366 C CA . ILE A 1 165 ? 1.109 -5.516 -11.839 1.00 92.94 165 ILE A CA 1
ATOM 1367 C C . ILE A 1 165 ? 2.602 -5.623 -12.127 1.00 92.94 165 ILE A C 1
ATOM 1369 O O . ILE A 1 165 ? 3.053 -5.056 -13.116 1.00 92.94 165 ILE A O 1
ATOM 1373 N N . ILE A 1 166 ? 3.383 -6.297 -11.290 1.00 93.62 166 ILE A N 1
ATOM 1374 C CA . ILE A 1 166 ? 4.820 -6.436 -11.534 1.00 93.62 166 ILE A CA 1
ATOM 1375 C C . ILE A 1 166 ? 5.070 -7.368 -12.732 1.00 93.62 166 ILE A C 1
ATOM 1377 O O . ILE A 1 166 ? 4.436 -8.424 -12.836 1.00 93.62 166 ILE A O 1
ATOM 1381 N N . SER A 1 167 ? 5.981 -6.975 -13.633 1.00 92.50 167 SER A N 1
ATOM 1382 C CA . SER A 1 167 ? 6.429 -7.791 -14.777 1.00 92.50 167 SER A CA 1
ATOM 1383 C C . SER A 1 167 ? 7.011 -9.131 -14.317 1.00 92.50 167 SER A C 1
ATOM 1385 O O . SER A 1 167 ? 7.467 -9.272 -13.181 1.00 92.50 167 SER A O 1
ATOM 1387 N N . ASP A 1 168 ? 6.976 -10.151 -15.173 1.00 92.00 168 ASP A N 1
ATOM 1388 C CA . ASP A 1 168 ? 7.543 -11.446 -14.777 1.00 92.00 168 ASP A CA 1
ATOM 1389 C C . ASP A 1 168 ? 9.074 -11.374 -14.720 1.00 92.00 168 ASP A C 1
ATOM 1391 O O . ASP A 1 168 ? 9.689 -11.966 -13.836 1.00 92.00 168 ASP A O 1
ATOM 1395 N N . GLU A 1 169 ? 9.669 -10.547 -15.576 1.00 89.62 169 GLU A N 1
ATOM 1396 C CA . GLU A 1 169 ? 11.089 -10.217 -15.597 1.00 89.62 169 GLU A CA 1
ATOM 1397 C C . GLU A 1 169 ? 11.540 -9.610 -14.261 1.00 89.62 169 GLU A C 1
ATOM 1399 O O . GLU A 1 169 ? 12.519 -10.066 -13.667 1.00 89.62 169 GLU A O 1
ATOM 1404 N N . TYR A 1 170 ? 10.800 -8.631 -13.728 1.00 91.38 170 TYR A N 1
ATOM 1405 C CA . TYR A 1 170 ? 11.178 -7.981 -12.474 1.00 91.38 170 TYR A CA 1
ATOM 1406 C C . TYR A 1 170 ? 10.920 -8.859 -11.243 1.00 91.38 170 TYR A C 1
ATOM 1408 O O . TYR A 1 170 ? 11.648 -8.755 -10.254 1.00 91.38 170 TYR A O 1
ATOM 1416 N N . LYS A 1 171 ? 9.954 -9.788 -11.289 1.00 90.88 171 LYS A N 1
ATOM 1417 C CA . LYS A 1 171 ? 9.770 -10.773 -10.204 1.00 90.88 171 LYS A CA 1
ATOM 1418 C C . LYS A 1 171 ? 11.014 -11.627 -9.989 1.00 90.88 171 LYS A C 1
ATOM 1420 O O . LYS A 1 171 ? 11.381 -11.863 -8.842 1.00 90.88 171 LYS A O 1
ATOM 1425 N N . VAL A 1 172 ? 11.688 -12.038 -11.065 1.00 88.62 172 VAL A N 1
ATOM 1426 C CA . VAL A 1 172 ? 12.939 -12.805 -10.965 1.00 88.62 172 VAL A CA 1
ATOM 1427 C C . VAL A 1 172 ? 14.010 -12.001 -10.227 1.00 88.62 172 VAL A C 1
ATOM 1429 O O . VAL A 1 172 ? 14.685 -12.543 -9.353 1.00 88.62 172 VAL A O 1
ATOM 1432 N N . VAL A 1 173 ? 14.125 -10.700 -10.514 1.00 86.31 173 VAL A N 1
ATOM 1433 C CA . VAL A 1 173 ? 15.050 -9.798 -9.806 1.00 86.31 173 VAL A CA 1
ATOM 1434 C C . VAL A 1 173 ? 14.711 -9.733 -8.315 1.00 86.31 173 VAL A C 1
ATOM 1436 O O . VAL A 1 173 ? 15.586 -9.950 -7.479 1.00 86.31 173 VAL A O 1
ATOM 1439 N N . MET A 1 174 ? 13.435 -9.528 -7.974 1.00 85.62 174 MET A N 1
ATOM 1440 C CA . MET A 1 174 ? 12.986 -9.492 -6.577 1.00 85.62 174 MET A CA 1
ATOM 1441 C C . MET A 1 174 ? 13.279 -10.801 -5.825 1.00 85.62 174 MET A C 1
ATOM 1443 O O . MET A 1 174 ? 13.639 -10.771 -4.650 1.00 85.62 174 MET A O 1
ATOM 1447 N N . GLU A 1 175 ? 13.136 -11.958 -6.475 1.00 83.81 175 GLU A N 1
ATOM 1448 C CA . GLU A 1 175 ? 13.444 -13.258 -5.868 1.00 83.81 175 GLU A CA 1
ATOM 1449 C C . GLU A 1 175 ? 14.941 -13.477 -5.627 1.00 83.81 175 GLU A C 1
ATOM 1451 O O . GLU A 1 175 ? 15.312 -14.124 -4.645 1.00 83.81 175 GLU A O 1
ATOM 1456 N N . ILE A 1 176 ? 15.799 -12.969 -6.516 1.00 75.50 176 ILE A N 1
ATOM 1457 C CA . ILE A 1 176 ? 17.256 -13.033 -6.358 1.00 75.50 176 ILE A CA 1
ATOM 1458 C C . ILE A 1 176 ? 17.687 -12.163 -5.175 1.00 75.50 176 ILE A C 1
ATOM 1460 O O . ILE A 1 176 ? 18.418 -12.648 -4.311 1.00 75.50 176 ILE A O 1
ATOM 1464 N N . ASP A 1 177 ? 17.172 -10.935 -5.080 1.00 68.50 177 ASP A N 1
ATOM 1465 C CA . ASP A 1 177 ? 17.461 -10.023 -3.966 1.00 68.50 177 ASP A CA 1
ATOM 1466 C C . ASP A 1 177 ? 17.035 -10.616 -2.614 1.00 68.50 177 ASP A C 1
ATOM 1468 O O . ASP A 1 177 ? 17.756 -10.499 -1.625 1.00 68.50 177 ASP A O 1
ATOM 1472 N N . LEU A 1 178 ? 15.903 -11.328 -2.568 1.00 65.19 178 LEU A N 1
ATOM 1473 C CA . LEU A 1 178 ? 15.438 -12.024 -1.361 1.00 65.19 178 LEU A CA 1
ATOM 1474 C C . LEU A 1 178 ? 16.318 -13.217 -0.951 1.00 65.19 178 LEU A C 1
ATOM 1476 O O . LEU A 1 178 ? 16.279 -13.619 0.210 1.00 65.19 178 LEU A O 1
ATOM 1480 N N . LYS A 1 179 ? 17.073 -13.813 -1.882 1.00 54.69 179 LYS A N 1
ATOM 1481 C CA . LYS A 1 179 ? 17.967 -14.959 -1.625 1.00 54.69 179 LYS A CA 1
ATOM 1482 C C . LYS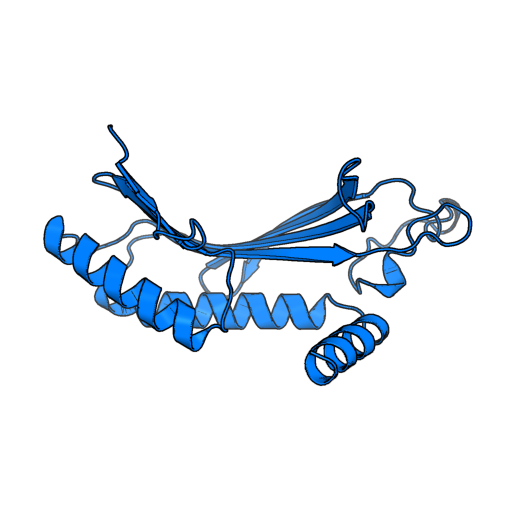 A 1 179 ? 19.419 -14.545 -1.372 1.00 54.69 179 LYS A C 1
ATOM 1484 O O . LYS A 1 179 ? 20.182 -15.349 -0.844 1.00 54.69 179 LYS A O 1
ATOM 1489 N N . GLY A 1 180 ? 19.803 -13.339 -1.790 1.00 46.50 180 GLY A N 1
ATOM 1490 C CA . GLY A 1 180 ? 21.147 -12.780 -1.623 1.00 46.50 180 GLY A CA 1
ATOM 1491 C C . GLY A 1 180 ? 21.327 -11.878 -0.395 1.00 46.50 180 GLY A C 1
ATOM 1492 O O . GLY A 1 180 ? 22.441 -11.397 -0.184 1.00 46.50 180 GLY A O 1
ATOM 1493 N N . GLY A 1 181 ? 20.260 -11.632 0.374 1.00 42.66 181 GLY A N 1
ATOM 1494 C CA . GLY A 1 181 ? 20.242 -10.805 1.590 1.00 42.66 181 GLY A CA 1
ATOM 1495 C C . GLY A 1 181 ? 20.182 -11.585 2.897 1.00 42.66 181 GLY A C 1
ATOM 1496 O O . GLY A 1 181 ? 19.764 -12.764 2.882 1.00 42.66 181 GLY A O 1
#

Radius of gyration: 18.98 Å; Cα contacts (8 Å, |Δi|>4): 253; chains: 1; bounding box: 43×34×59 Å

Organism: NCBI:txid412755

Sequence (181 aa):
MKSYEFRSSEGKKIIRCSINTLSIHTNKYEGFAKFEEDCLKYTQLFTKLYNITSLKRTGLRYINHIPIVRIEGCIPIQEYLKFGYSFPSELGLDKYELFNTTLITRIGEGKLKLLARYLEVPSAPQKEFILLDFDYYHEGELETGKIADYLRKSHMHTKKIFEDIISDEYKVVMEIDLKGG

Foldseek 3Di:
DDKDWDADPVNQWIWIDDLQDTDIDGPDDPDDVVVLVVVLVVLVVNCVVNVPFWHFKDKDKDKDWAQFDDDPQFTQVQLWWPDDDDDPVVVVPSGHNWDWDWDWDDDDQWIKIWIWIWAADPPDPRGITIITMIMIMHGDTGGSVCNSVVSVVNCVVVVVVSVVTTHPNVVVVVVVVVVVD

InterPro domains:
  IPR026349 Conserved hypothetical protein CHP04255 [TIGR04255] (3-171)

Mean predicted aligned error: 5.59 Å

Secondary structure (DSSP, 8-state):
-PPEEEE-TTS-EEEEEETTEEEEEESS---HHHHHHHHHHHHHHHHHHTT--EEEEEEEEEEEEEE---BTTBB-HHHHBS------GGG-TT-BS--EEEEEEEETTEEEEEEEEEEE-TTSSS-EEEEEEEEEEEEEEEEGGGHHHHHHHHHHHHHHHHHHHB-HHHHHHHHHHHHH-

Nearest PDB structures (foldseek):
  4zjm-assembly5_E  TM=2.844E-01  e=1.521E+00  Mycobacterium tuberculosis H37Rv
  2g6y-assembly1_A  TM=2.764E-01  e=1.697E+00  Pontellina plumata
  8xc6-assembly1_B-2  TM=4.695E-01  e=8.262E+00  Montipora sp. 20
  7yre-assembly1_A  TM=2.834E-01  e=3.093E+00  Cytaeis uchidae
  3oji-assembly1_B  TM=2.425E-01  e=3.644E+00  Arabidopsis thaliana

Solvent-accessible surface area (backbone atoms only — not comparable to full-atom values): 10621 Å² total; per-residue (Å²): 133,78,68,49,78,47,64,44,96,85,64,42,36,40,40,37,39,39,101,87,47,78,48,79,47,65,84,68,82,84,48,67,71,58,52,50,56,54,52,51,55,54,47,55,51,50,31,62,76,69,69,51,64,61,38,62,65,52,74,49,73,49,78,45,76,42,79,61,72,66,57,98,84,15,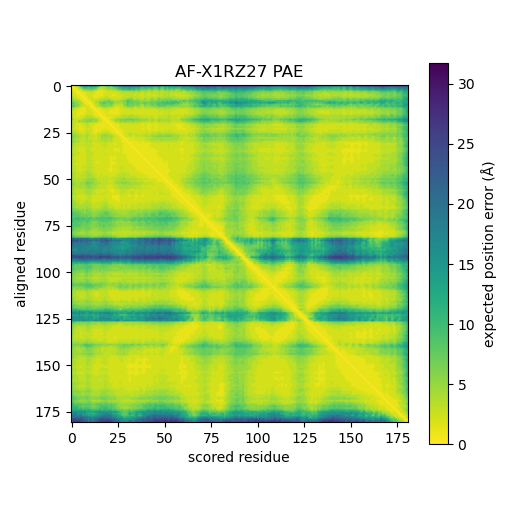46,54,56,66,60,49,28,66,72,75,80,93,66,70,78,90,68,54,85,74,56,36,86,74,56,76,48,77,48,76,48,78,51,91,91,31,35,38,36,38,39,40,28,63,44,77,41,93,89,42,99,72,38,40,30,41,38,41,36,40,41,27,34,38,74,51,91,35,57,55,90,45,48,68,58,52,52,50,52,39,47,51,53,52,49,51,50,50,64,66,33,41,15,74,68,38,49,54,53,54,54,50,56,68,69,77,105

pLDDT: mean 89.29, std 10.21, range [42.66, 98.25]